Protein 2FQX (pdb70)

CATH classification: 3.40.50.2300 (+1 more: 3.40.50.2300)

Solvent-accessible surface area: 13317 Å² total; per-residue (Å²): 126,64,46,35,0,0,2,0,5,46,15,55,54,39,86,8,93,0,33,17,32,14,2,46,75,0,0,38,82,1,7,142,112,26,134,16,122,36,87,87,51,40,0,82,69,96,85,69,13,53,74,15,0,14,48,12,7,98,91,131,12,14,0,0,0,1,10,14,41,65,1,27,134,6,0,64,92,0,1,57,133,43,92,201,12,64,0,0,1,0,21,6,58,9,121,135,58,128,18,2,0,1,0,13,4,4,2,12,47,0,0,7,0,0,0,0,2,0,0,31,40,0,94,131,47,70,74,74,29,0,0,0,0,3,0,36,61,81,35,62,31,10,16,4,6,0,0,0,29,19,0,0,64,50,36,28,94,108,2,98,31,57,34,31,45,8,94,30,68,71,50,67,151,83,0,49,56,12,0,24,120,4,9,104,83,33,7,4,0,0,0,0,5,0,7,9,0,0,42,2,0,2,88,16,0,65,56,32,29,122,130,71,85,84,7,24,0,0,0,2,7,52,64,0,44,134,38,0,44,32,66,71,89,125,2,0,0,3,5,0,0,21,5,82,0,3,41,0,0,32,115,0,0,77,52,5,91,87,68,60,30,15,25,44,100,62,40,116,12,4,6,120,88,179,6,7,5,18,12,153,130,14,96,37,16,62,87,67,28,28,105,105,0,80,64,37,34,110,79,2,36,69,133,125,42,116,15,48,86,78,0,71,142,65,102,217

Foldseek 3Di:
DFAEEEEEELDPDCPLVFPSVLAVLLLVVLCVVVVGYYYYDHDVDLVCLQVRQVVVLVVQHLEYEYEDPSNVVSCQVVCVVRLVHAYEYELADHADRQRYEYEYEQLLLQLLLVLLVLLVVCVVVPHQEAEEEAAACPGLRQSNVLSSLNNNVVNPVRRYYHYDYQPHLAALVSLLVVLCVVVVVPHAEYEYHRRSVVLNNLVNLLVCVLVPDNHAYAAEQPFCQVSADRPVPHGRHLWYWHANSSNVSNVLSVCSVVVNNRGRYYHYCYLVVVRTHTDPDGPNADPVSVVVSVVVSVCCVVVVDPGDSHHPVRDD

InterPro domains:
  IPR003760 ABC transporter substrate-binding protein PnrA-like [PF02608] (41-347)
  IPR028082 Periplasmic binding protein-like I [SSF53822] (52-295)
  IPR050957 BMP Lipoprotein [PTHR34296] (1-345)

Nearest PDB structures (foldseek):
  2fqy-assembly1_A  TM=9.970E-01  e=1.894E-57  Treponema pallidum
  7x0r-assembly1_A  TM=9.546E-01  e=1.128E-26  Acetivibrio thermocellus
  6shu-assembly1_A  TM=9.236E-01  e=1.127E-22  Borreliella burgdorferi JD1
  4p98-assembly1_A 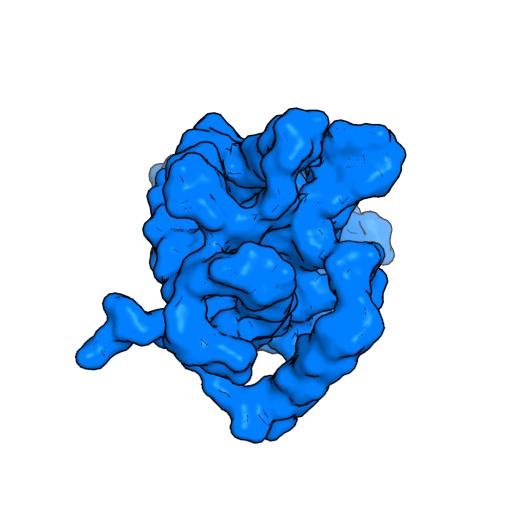 TM=7.494E-01  e=7.968E-16  Conexibacter woesei DSM 14684
  4ycs-assembly5_E  TM=9.083E-01  e=7.416E-05  Clostridioides difficile 630

Structure (mmCIF, N/CA/C/O backbone):
data_2FQX
#
_entry.id   2FQX
#
_cell.length_a   55.855
_cell.length_b   68.950
_cell.length_c   69.898
_cell.angle_alpha   90.00
_cell.angle_beta   90.00
_cell.angle_gamma   90.00
#
_symmetry.space_group_name_H-M   'P 21 21 21'
#
loop_
_entity.id
_entity.type
_entity.pdbx_description
1 polymer 'Membrane lipoprotein tmpC'
2 non-polymer GUANOSINE
3 water water
#
loop_
_atom_site.group_PDB
_atom_site.id
_atom_site.type_symbol
_atom_site.label_atom_id
_atom_site.label_alt_id
_atom_site.label_comp_id
_atom_site.label_asym_id
_atom_site.label_entity_id
_atom_site.label_seq_id
_atom_site.pdbx_PDB_ins_code
_atom_site.Cartn_x
_atom_site.Cartn_y
_atom_site.Cartn_z
_atom_site.occupancy
_atom_site.B_iso_or_equiv
_atom_site.auth_seq_id
_atom_site.auth_comp_id
_atom_site.auth_asym_id
_atom_site.auth_atom_id
_atom_site.pdbx_PDB_model_num
ATOM 1 N N . GLY A 1 3 ? 64.470 71.272 9.589 1.00 35.65 18 GLY A N 1
ATOM 2 C CA . GLY A 1 3 ? 64.571 72.104 10.818 1.00 31.64 18 GLY A CA 1
ATOM 3 C C . GLY A 1 3 ? 63.726 71.600 11.975 1.00 28.50 18 GLY A C 1
ATOM 4 O O . GLY A 1 3 ? 63.979 71.947 13.133 1.00 27.44 18 GLY A O 1
ATOM 5 N N . ASP A 1 4 ? 62.724 70.773 11.686 1.00 26.51 19 ASP A N 1
ATOM 6 C CA . ASP A 1 4 ? 61.868 70.267 12.749 1.00 26.59 19 ASP A CA 1
ATOM 7 C C . ASP A 1 4 ? 61.234 68.926 12.423 1.00 20.79 19 ASP A C 1
ATOM 8 O O . ASP A 1 4 ? 61.155 68.547 11.267 1.00 20.85 19 ASP A O 1
ATOM 13 N N . PHE A 1 5 ? 60.809 68.219 13.463 1.00 19.94 20 PHE A N 1
ATOM 14 C CA . PHE A 1 5 ? 60.089 66.969 13.266 1.00 18.59 20 PHE A CA 1
ATOM 15 C C . PHE A 1 5 ? 58.722 67.498 12.808 1.00 18.35 20 PHE A C 1
ATOM 16 O O . PHE A 1 5 ? 58.167 68.390 13.452 1.00 20.52 20 PHE A O 1
ATOM 24 N N . VAL A 1 6 ? 58.187 66.975 11.707 1.00 15.83 21 VAL A N 1
ATOM 25 C CA . VAL A 1 6 ? 56.916 67.468 11.193 1.00 15.42 21 VAL A CA 1
ATOM 26 C C . VAL A 1 6 ? 55.846 66.385 11.061 1.00 14.37 21 VAL A C 1
ATOM 27 O O . VAL A 1 6 ? 56.131 65.302 10.576 1.00 15.05 21 VAL A O 1
ATOM 31 N N . VAL A 1 7 ? 54.626 66.686 11.522 1.00 12.71 22 VAL A N 1
ATOM 32 C CA . VAL A 1 7 ? 53.511 65.768 11.364 1.00 11.33 22 VAL A CA 1
ATOM 33 C C . VAL A 1 7 ? 52.617 66.403 10.293 1.00 13.11 22 VAL A C 1
ATOM 34 O O . VAL A 1 7 ? 52.218 67.582 10.410 1.00 15.51 22 VAL A O 1
ATOM 38 N N . GLY A 1 8 ? 52.323 65.631 9.245 1.00 15.17 23 GLY A N 1
ATOM 39 C CA . GLY A 1 8 ? 51.498 66.116 8.158 1.00 13.07 23 GLY A CA 1
ATOM 40 C C . GLY A 1 8 ? 50.209 65.332 8.064 1.00 16.74 23 GLY A C 1
ATOM 41 O O . GLY A 1 8 ? 50.228 64.118 7.931 1.00 17.37 23 GLY A O 1
ATOM 42 N N . MET A 1 9 ? 49.083 66.035 8.142 1.00 13.48 24 MET A N 1
ATOM 43 C CA . MET A 1 9 ? 47.773 65.381 8.079 1.00 15.00 24 MET A CA 1
ATOM 44 C C . MET A 1 9 ? 47.141 65.514 6.695 1.00 14.96 24 MET A C 1
ATOM 45 O O . MET A 1 9 ? 47.102 66.598 6.106 1.00 15.13 24 MET A O 1
ATOM 50 N N . VAL A 1 10 ? 46.689 64.396 6.142 1.00 15.17 25 VAL A N 1
ATOM 51 C CA . VAL A 1 10 ? 45.995 64.434 4.857 1.00 14.98 25 VAL A CA 1
ATOM 52 C C . VAL A 1 10 ? 44.552 64.123 5.229 1.00 17.50 25 VAL A C 1
ATOM 53 O O . VAL A 1 10 ? 44.281 63.070 5.793 1.00 15.36 25 VAL A O 1
ATOM 57 N N . THR A 1 11 ? 43.622 65.024 4.915 1.00 16.85 26 THR A N 1
ATOM 58 C CA . THR A 1 11 ? 42.229 64.775 5.262 1.00 19.76 26 THR A CA 1
ATOM 59 C C . THR A 1 11 ? 41.324 64.669 4.026 1.00 20.72 26 THR A C 1
ATOM 60 O O . THR A 1 11 ? 41.635 65.234 2.978 1.00 20.86 26 THR A O 1
ATOM 64 N N . ASP A 1 12 ? 40.226 63.924 4.127 1.00 21.49 27 ASP A N 1
ATOM 65 C CA . ASP A 1 12 ? 39.320 63.823 2.975 1.00 22.50 27 ASP A CA 1
ATOM 66 C C . ASP A 1 12 ? 38.275 64.925 3.089 1.00 23.30 27 ASP A C 1
ATOM 67 O O . ASP A 1 12 ? 37.344 65.027 2.289 1.00 25.45 27 ASP A O 1
ATOM 72 N N . SER A 1 13 ? 38.470 65.782 4.077 1.00 25.59 28 SER A N 1
ATOM 73 C CA . SER A 1 13 ? 37.550 66.881 4.315 1.00 28.68 28 SER A CA 1
ATOM 74 C C . SER A 1 13 ? 38.196 68.258 4.266 1.00 31.39 28 SER A C 1
ATOM 75 O O . SER A 1 13 ? 39.287 68.464 4.795 1.00 33.35 28 SER A O 1
ATOM 78 N N . GLY A 1 14 ? 37.502 69.208 3.652 1.00 33.91 29 GLY A N 1
ATOM 79 C CA . GLY A 1 14 ? 38.014 70.562 3.638 1.00 38.08 29 GLY A CA 1
ATOM 80 C C . GLY A 1 14 ? 37.545 71.276 4.905 1.00 40.12 29 GLY A C 1
ATOM 81 O O . GLY A 1 14 ? 37.144 72.448 4.834 1.00 42.04 29 GLY A O 1
ATOM 82 N N . ASP A 1 15 ? 37.612 70.603 6.066 1.00 40.43 30 ASP A N 1
ATOM 83 C CA . ASP A 1 15 ? 37.138 71.217 7.310 1.00 38.09 30 ASP A CA 1
ATOM 84 C C . ASP A 1 15 ? 37.760 70.817 8.664 1.00 37.48 30 ASP A C 1
ATOM 85 O O . ASP A 1 15 ? 37.245 69.934 9.370 1.00 33.37 30 ASP A O 1
ATOM 90 N N . ILE A 1 16 ? 38.845 71.479 9.057 1.00 33.92 31 ILE A N 1
ATOM 91 C CA . ILE A 1 16 ? 39.431 71.178 10.354 1.00 33.23 31 ILE A CA 1
ATOM 92 C C . ILE A 1 16 ? 38.682 71.959 11.431 1.00 31.71 31 ILE A C 1
ATOM 93 O O . ILE A 1 16 ? 39.066 71.948 12.603 1.00 29.96 31 ILE A O 1
ATOM 98 N N . ASP A 1 17 ? 37.631 72.671 11.026 1.00 27.93 32 ASP A N 1
ATOM 99 C CA . ASP A 1 17 ? 36.824 73.418 11.986 1.00 27.35 32 ASP A CA 1
ATOM 100 C C . ASP A 1 17 ? 35.413 72.826 12.005 1.00 23.90 32 ASP A C 1
ATOM 101 O O . ASP A 1 17 ? 34.422 73.540 12.233 1.00 25.40 32 ASP A O 1
ATOM 106 N N . ASP A 1 18 ? 35.335 71.510 11.787 1.00 18.44 33 ASP A N 1
ATOM 107 C CA . ASP A 1 18 ? 34.051 70.824 11.742 1.00 13.44 33 ASP A CA 1
ATOM 108 C C . ASP A 1 18 ? 33.383 70.616 13.103 1.00 14.09 33 ASP A C 1
ATOM 109 O O . ASP A 1 18 ? 32.346 69.963 13.176 1.00 13.27 33 ASP A O 1
ATOM 114 N N . LYS A 1 19 ? 33.953 71.193 14.162 1.00 12.72 34 LYS A N 1
ATOM 115 C CA . LYS A 1 19 ? 33.426 71.072 15.535 1.00 12.65 34 LYS A CA 1
ATOM 116 C C . LYS A 1 19 ? 33.271 69.636 15.973 1.00 10.41 34 LYS A C 1
ATOM 117 O O . LYS A 1 19 ? 32.553 69.338 16.940 1.00 12.55 34 LYS A O 1
ATOM 123 N N . SER A 1 20 ? 33.985 68.730 15.308 1.00 12.49 35 SER A N 1
ATOM 124 C CA . SER A 1 20 ? 33.872 67.324 15.659 1.00 11.47 35 SER A CA 1
ATOM 125 C C . SER A 1 20 ? 35.139 66.533 15.319 1.00 13.37 35 SER A C 1
ATOM 126 O O . SER A 1 20 ? 36.214 66.823 15.845 1.00 12.04 35 SER A O 1
ATOM 129 N N . PHE A 1 21 ? 35.022 65.559 14.428 1.00 10.05 36 PHE A N 1
ATOM 130 C CA . PHE A 1 21 ? 36.138 64.673 14.120 1.00 10.84 36 PHE A CA 1
ATOM 131 C C . PHE A 1 21 ? 37.443 65.249 13.592 1.00 9.90 36 PHE A C 1
ATOM 132 O O . PHE A 1 21 ? 38.518 65.022 14.189 1.00 8.83 36 PHE A O 1
ATOM 140 N N . ASN A 1 22 ? 37.392 65.964 12.467 1.00 8.75 37 ASN A N 1
ATOM 141 C CA . ASN A 1 22 ? 38.642 66.505 11.930 1.00 10.76 37 ASN A CA 1
ATOM 142 C C . ASN A 1 22 ? 39.229 67.551 12.878 1.00 9.88 37 ASN A C 1
ATOM 143 O O . ASN A 1 22 ? 40.459 67.697 12.976 1.00 12.14 37 ASN A O 1
ATOM 148 N N . GLN A 1 23 ? 38.353 68.253 13.596 1.00 12.58 38 GLN A N 1
ATOM 149 C CA . GLN A 1 23 ? 38.822 69.218 14.574 1.00 12.68 38 GLN A CA 1
ATOM 150 C C . GLN A 1 23 ? 39.578 68.505 15.701 1.00 14.13 38 GLN A C 1
ATOM 151 O O . GLN A 1 23 ? 40.616 69.003 16.139 1.00 15.79 38 GLN A O 1
ATOM 157 N N . GLN A 1 24 ? 39.067 67.368 16.184 1.00 13.26 39 GLN A N 1
ATOM 158 C CA . GLN A 1 24 ? 39.749 66.636 17.265 1.00 15.19 39 GLN A CA 1
ATOM 159 C C . GLN A 1 24 ? 41.137 66.157 16.788 1.00 14.18 39 GLN A C 1
ATOM 160 O O . GLN A 1 24 ? 42.150 66.326 17.477 1.00 12.01 39 GLN A O 1
ATOM 166 N N . VAL A 1 25 ? 41.196 65.569 15.598 1.00 12.39 40 VAL A N 1
ATOM 167 C CA . VAL A 1 25 ? 42.479 65.050 15.109 1.00 10.59 40 VAL A CA 1
ATOM 168 C C . VAL A 1 25 ? 43.508 66.158 14.974 1.00 9.17 40 VAL A C 1
ATOM 169 O O . VAL A 1 25 ? 44.631 66.029 15.454 1.00 12.02 40 VAL A O 1
ATOM 173 N N . TRP A 1 26 ? 43.115 67.259 14.343 1.00 9.26 41 TRP A N 1
ATOM 174 C CA . TRP A 1 26 ? 44.039 68.378 14.171 1.00 13.41 41 TRP A CA 1
ATOM 175 C C . TRP A 1 26 ? 44.445 68.960 15.527 1.00 14.67 41 TRP A C 1
ATOM 176 O O . TRP A 1 26 ? 45.608 69.341 15.730 1.00 14.22 41 TRP A O 1
ATOM 187 N N . GLU A 1 27 ? 43.508 69.004 16.468 1.00 13.91 42 GLU A N 1
ATOM 188 C CA . GLU A 1 27 ? 43.849 69.535 17.790 1.00 17.18 42 GLU A CA 1
ATOM 189 C C . GLU A 1 27 ? 44.895 68.679 18.494 1.00 14.83 42 GLU A C 1
ATOM 190 O O . GLU A 1 27 ? 45.789 69.210 19.160 1.00 15.96 42 GLU A O 1
ATOM 196 N N . GLY A 1 28 ? 44.815 67.360 18.308 1.00 13.83 43 GLY A N 1
ATOM 197 C CA . GLY A 1 28 ? 45.775 66.468 18.934 1.00 12.95 43 GLY A CA 1
ATOM 198 C C . GLY A 1 28 ? 47.143 66.619 18.288 1.00 14.31 43 GLY A C 1
ATOM 199 O O . GLY A 1 28 ? 48.162 66.670 18.983 1.00 11.61 43 GLY A O 1
ATOM 200 N N . ILE A 1 29 ? 47.173 66.717 16.956 1.00 14.78 44 ILE A N 1
ATOM 201 C CA . ILE A 1 29 ? 48.442 66.868 16.257 1.00 12.78 44 ILE A CA 1
ATOM 202 C C . ILE A 1 29 ? 49.058 68.197 16.682 1.00 13.40 44 ILE A C 1
ATOM 203 O O . ILE A 1 29 ? 50.262 68.280 16.974 1.00 13.43 44 ILE A O 1
ATOM 208 N N . SER A 1 30 ? 48.213 69.216 16.769 1.00 13.32 45 SER A N 1
ATOM 209 C CA . SER A 1 30 ? 48.660 70.555 17.145 1.00 14.19 45 SER A CA 1
ATOM 210 C C . SER A 1 30 ? 49.187 70.573 18.576 1.00 14.99 45 SER A C 1
ATOM 211 O O . SER A 1 30 ? 50.166 71.292 18.877 1.00 17.46 45 SER A O 1
ATOM 214 N N . ARG A 1 31 ? 48.554 69.829 19.477 1.00 12.97 46 ARG A N 1
ATOM 215 C CA . ARG A 1 31 ? 49.054 69.836 20.856 1.00 16.38 46 ARG A CA 1
ATOM 216 C C . ARG A 1 31 ? 50.410 69.148 20.894 1.00 17.44 46 ARG A C 1
ATOM 217 O O . ARG A 1 31 ? 51.330 69.575 21.626 1.00 18.19 46 ARG A O 1
ATOM 225 N N . PHE A 1 32 ? 50.548 68.083 20.111 1.00 13.00 47 PHE A N 1
ATOM 226 C CA . PHE A 1 32 ? 51.829 67.389 20.112 1.00 15.54 47 PHE A CA 1
ATOM 227 C C . PHE A 1 32 ? 52.929 68.327 19.645 1.00 15.62 47 PHE A C 1
ATOM 228 O O . PHE A 1 32 ? 53.994 68.379 20.236 1.00 15.46 47 PHE A O 1
ATOM 236 N N . ALA A 1 33 ? 52.677 69.056 18.569 1.00 16.06 48 ALA A N 1
ATOM 237 C CA . ALA A 1 33 ? 53.698 69.950 18.028 1.00 18.17 48 ALA A CA 1
ATOM 238 C C . ALA A 1 33 ? 54.054 71.073 18.996 1.00 20.30 48 ALA A C 1
ATOM 239 O O . ALA A 1 33 ? 55.222 71.384 19.197 1.00 20.79 48 ALA A O 1
ATOM 241 N N . GLN A 1 34 ? 53.033 71.685 19.581 1.00 23.98 49 GLN A N 1
ATOM 242 C CA . GLN A 1 34 ? 53.265 72.763 20.521 1.00 25.52 49 GLN A CA 1
ATOM 243 C C . GLN A 1 34 ? 54.087 72.294 21.718 1.00 24.61 49 GLN A C 1
ATOM 244 O O . GLN A 1 34 ? 55.048 72.952 22.093 1.00 26.53 49 GLN A O 1
ATOM 250 N N . GLU A 1 35 ? 53.714 71.161 22.303 1.00 22.00 50 GLU A N 1
ATOM 251 C CA . GLU A 1 35 ? 54.385 70.627 23.488 1.00 22.24 50 GLU A CA 1
ATOM 252 C C . GLU A 1 35 ? 55.774 70.062 23.274 1.00 23.78 50 GLU A C 1
ATOM 253 O O . GLU A 1 35 ? 56.545 69.933 24.224 1.00 25.38 50 GLU A O 1
ATOM 259 N N . ASN A 1 36 ? 56.094 69.703 22.039 1.00 21.43 51 ASN A N 1
ATOM 260 C CA . ASN A 1 36 ? 57.392 69.109 21.763 1.00 20.79 51 ASN A CA 1
ATOM 261 C C . ASN A 1 36 ? 58.291 69.948 20.876 1.00 21.81 51 ASN A C 1
ATOM 262 O O . ASN A 1 36 ? 59.289 69.462 20.338 1.00 25.58 51 ASN A O 1
ATOM 267 N N . ASN A 1 37 ? 57.952 71.218 20.754 1.00 19.74 52 ASN A N 1
ATOM 268 C CA . ASN A 1 37 ? 58.722 72.138 19.933 1.00 23.41 52 ASN A CA 1
ATOM 269 C C . ASN A 1 37 ? 58.820 71.598 18.508 1.00 23.42 52 ASN A C 1
ATOM 270 O O . ASN A 1 37 ? 59.872 71.678 17.876 1.00 25.70 52 ASN A O 1
ATOM 275 N N . ALA A 1 38 ? 57.722 71.054 17.993 1.00 19.90 53 ALA A N 1
ATOM 276 C CA . ALA A 1 38 ? 57.722 70.494 16.649 1.00 18.37 53 ALA A CA 1
ATOM 277 C C . ALA A 1 38 ? 56.766 71.255 15.722 1.00 17.78 53 ALA A C 1
ATOM 278 O O . ALA A 1 38 ? 56.267 72.318 16.086 1.00 19.12 53 ALA A O 1
ATOM 280 N N . LYS A 1 39 ? 56.520 70.728 14.523 1.00 17.77 54 LYS A N 1
ATOM 281 C CA . LYS A 1 39 ? 55.650 71.406 13.561 1.00 18.92 54 LYS A CA 1
ATOM 282 C C . LYS A 1 39 ? 54.633 70.491 12.914 1.00 18.71 54 LYS A C 1
ATOM 283 O O . LYS A 1 39 ? 54.766 69.262 12.931 1.00 18.00 54 LYS A O 1
ATOM 289 N N . CYS A 1 40 ? 53.624 71.104 12.316 1.00 16.53 55 CYS A N 1
ATOM 290 C CA . CYS A 1 40 ? 52.592 70.326 11.666 1.00 16.93 55 CYS A CA 1
ATOM 291 C C . CYS A 1 40 ? 51.889 71.106 10.598 1.00 17.00 55 CYS A C 1
ATOM 292 O O . CYS A 1 40 ? 51.880 72.335 10.607 1.00 18.45 55 CYS A O 1
ATOM 295 N N . LYS A 1 41 ? 51.320 70.382 9.654 1.00 16.52 56 LYS A N 1
ATOM 296 C CA . LYS A 1 41 ? 50.580 71.004 8.571 1.00 17.78 56 LYS A CA 1
ATOM 297 C C . LYS A 1 41 ? 49.598 69.987 8.020 1.00 18.68 56 LYS A C 1
ATOM 298 O O . LYS A 1 41 ? 49.631 68.798 8.386 1.00 16.27 56 LYS A O 1
ATOM 304 N N . TYR A 1 42 ? 48.695 70.443 7.172 1.00 15.94 57 TYR A N 1
ATOM 305 C CA . TYR A 1 42 ? 47.736 69.528 6.583 1.00 18.36 57 TYR A CA 1
ATOM 306 C C . TYR A 1 42 ? 47.358 69.908 5.181 1.00 19.84 57 TYR A C 1
ATOM 307 O O . TYR A 1 42 ? 47.554 71.058 4.751 1.00 19.90 57 TYR A O 1
ATOM 316 N N . VAL A 1 43 ? 46.827 68.930 4.466 1.00 21.08 58 VAL A N 1
ATOM 317 C CA . VAL A 1 43 ? 46.372 69.138 3.109 1.00 22.27 58 VAL A CA 1
ATOM 318 C C . VAL A 1 43 ? 45.047 68.418 2.945 1.00 23.78 58 VAL A C 1
ATOM 319 O O . VAL A 1 43 ? 44.801 67.371 3.552 1.00 21.43 58 VAL A O 1
ATOM 323 N N . THR A 1 44 ? 44.178 68.994 2.132 1.00 25.00 59 THR A N 1
ATOM 324 C CA . THR A 1 44 ? 42.875 68.413 1.893 1.00 26.80 59 THR A CA 1
ATOM 325 C C . THR A 1 44 ? 42.888 67.657 0.581 1.00 30.37 59 THR A C 1
ATOM 326 O O . THR A 1 44 ? 43.436 68.133 -0.414 1.00 29.73 59 THR A O 1
ATOM 330 N N . ALA A 1 45 ? 42.301 66.466 0.589 1.00 31.22 60 ALA A N 1
ATOM 331 C CA . ALA A 1 45 ? 42.202 65.663 -0.611 1.00 36.65 60 ALA A CA 1
ATOM 332 C C . ALA A 1 45 ? 40.708 65.378 -0.789 1.00 40.21 60 ALA A C 1
ATOM 333 O O . ALA A 1 45 ? 40.238 64.283 -0.513 1.00 42.32 60 ALA A O 1
ATOM 335 N N . SER A 1 46 ? 39.974 66.395 -1.235 1.00 44.61 61 SER A N 1
ATOM 336 C CA . SER A 1 46 ? 38.531 66.300 -1.447 1.00 47.61 61 SER A CA 1
ATOM 337 C C . SER A 1 46 ? 38.112 65.095 -2.288 1.00 49.07 61 SER A C 1
ATOM 338 O O . SER A 1 46 ? 37.178 64.372 -1.933 1.00 50.69 61 SER A O 1
ATOM 341 N N . THR A 1 47 ? 38.805 64.884 -3.401 1.00 48.37 62 THR A N 1
ATOM 342 C CA . THR A 1 47 ? 38.489 63.794 -4.309 1.00 48.74 62 THR A CA 1
ATOM 343 C C . THR A 1 47 ? 39.505 62.657 -4.287 1.00 47.00 62 THR A C 1
ATOM 344 O O . THR A 1 47 ? 40.665 62.857 -3.920 1.00 46.20 62 THR A O 1
ATOM 348 N N . ASP A 1 48 ? 39.042 61.484 -4.710 1.00 47.03 63 ASP A N 1
ATOM 349 C CA . ASP A 1 48 ? 39.818 60.239 -4.779 1.00 48.52 63 ASP A CA 1
ATOM 350 C C . ASP A 1 48 ? 41.172 60.395 -5.472 1.00 47.16 63 ASP A C 1
ATOM 351 O O . ASP A 1 48 ? 42.231 60.018 -4.950 1.00 47.12 63 ASP A O 1
ATOM 356 N N . ALA A 1 49 ? 41.114 60.996 -6.658 1.00 44.51 64 ALA A N 1
ATOM 357 C CA . ALA A 1 49 ? 42.284 61.214 -7.493 1.00 41.84 64 ALA A CA 1
ATOM 358 C C . ALA A 1 49 ? 43.426 61.922 -6.777 1.00 40.56 64 ALA A C 1
ATOM 359 O O . ALA A 1 49 ? 44.576 61.811 -7.193 1.00 40.48 64 ALA A O 1
ATOM 361 N N . GLU A 1 50 ? 43.114 62.639 -5.702 1.00 37.98 65 GLU A N 1
ATOM 362 C CA . GLU A 1 50 ? 44.134 63.349 -4.945 1.00 35.39 65 GLU A CA 1
ATOM 363 C C . GLU A 1 50 ? 44.703 62.534 -3.773 1.00 31.88 65 GLU A C 1
ATOM 364 O O . GLU A 1 50 ? 45.694 62.938 -3.185 1.00 29.28 65 GLU A O 1
ATOM 370 N N . TYR A 1 51 ? 44.116 61.383 -3.449 1.00 30.12 66 TYR A N 1
ATOM 371 C CA . TYR A 1 51 ? 44.632 60.611 -2.311 1.00 28.19 66 TYR A CA 1
ATOM 372 C C . TYR A 1 51 ? 46.087 60.177 -2.455 1.00 27.23 66 TYR A C 1
ATOM 373 O O . TYR A 1 51 ? 46.922 60.462 -1.596 1.00 27.32 66 TYR A O 1
ATOM 382 N N . VAL A 1 52 ? 46.404 59.498 -3.547 1.00 26.12 67 VAL A N 1
ATOM 383 C CA . VAL A 1 52 ? 47.772 59.034 -3.740 1.00 25.88 67 VAL A CA 1
ATOM 384 C C . VAL A 1 52 ? 48.801 60.152 -3.859 1.00 25.64 67 VAL A C 1
ATOM 385 O O . VAL A 1 52 ? 49.825 60.132 -3.175 1.00 26.12 67 VAL A O 1
ATOM 389 N N . PRO A 1 53 ? 48.544 61.165 -4.704 1.00 24.64 68 PRO A N 1
ATOM 390 C CA . PRO A 1 53 ? 49.564 62.212 -4.783 1.00 24.58 68 PRO A CA 1
ATOM 391 C C . PRO A 1 53 ? 49.767 63.005 -3.504 1.00 23.14 68 PRO A C 1
ATOM 392 O O . PRO A 1 53 ? 50.867 63.499 -3.246 1.00 25.03 68 PRO A O 1
ATOM 396 N N . SER A 1 54 ? 48.718 63.127 -2.702 1.00 22.64 69 SER A N 1
ATOM 397 C CA . SER A 1 54 ? 48.811 63.874 -1.446 1.00 21.44 69 SER A CA 1
ATOM 398 C C . SER A 1 54 ? 49.666 63.128 -0.427 1.00 18.27 69 SER A C 1
ATOM 399 O O . SER A 1 54 ? 50.499 63.729 0.251 1.00 21.19 69 SER A O 1
ATOM 402 N N . LEU A 1 55 ? 49.460 61.822 -0.316 1.00 19.56 70 LEU A N 1
ATOM 403 C CA . LEU A 1 55 ? 50.262 61.027 0.617 1.00 19.65 70 LEU A CA 1
ATOM 404 C C . LEU A 1 55 ? 51.708 60.970 0.116 1.00 20.12 70 LEU A C 1
ATOM 405 O O . LEU A 1 55 ? 52.662 61.065 0.902 1.00 19.59 70 LEU A O 1
ATOM 410 N N . SER A 1 56 ? 51.874 60.821 -1.199 1.00 20.08 71 SER A N 1
ATOM 411 C CA . SER A 1 56 ? 53.212 60.761 -1.787 1.00 20.45 71 SER A CA 1
ATOM 412 C C . SER A 1 56 ? 54.029 62.030 -1.556 1.00 20.01 71 SER A C 1
ATOM 413 O O . SER A 1 56 ? 55.208 61.956 -1.240 1.00 18.93 71 SER A O 1
ATOM 416 N N . ALA A 1 57 ? 53.417 63.197 -1.722 1.00 19.62 72 ALA A N 1
ATOM 417 C CA . ALA A 1 57 ? 54.143 64.451 -1.515 1.00 20.95 72 ALA A CA 1
ATOM 418 C C . ALA A 1 57 ? 54.682 64.571 -0.088 1.00 20.54 72 ALA A C 1
ATOM 419 O O . ALA A 1 57 ? 55.841 64.988 0.124 1.00 19.70 72 ALA A O 1
ATOM 421 N N . PHE A 1 58 ? 53.862 64.189 0.896 1.00 18.25 73 PHE A N 1
ATOM 422 C CA . PHE A 1 58 ? 54.313 64.281 2.277 1.00 18.80 73 PHE A CA 1
ATOM 423 C C . PHE A 1 58 ? 55.434 63.255 2.468 1.00 17.40 73 PHE A C 1
ATOM 424 O O . PHE A 1 58 ? 56.412 63.532 3.149 1.00 20.03 73 PHE A O 1
ATOM 432 N N . ALA A 1 59 ? 55.300 62.079 1.874 1.00 19.14 74 ALA A N 1
ATOM 433 C CA . ALA A 1 59 ? 56.356 61.074 1.988 1.00 20.10 74 ALA A CA 1
ATOM 434 C C . ALA A 1 59 ? 57.660 61.609 1.346 1.00 23.16 74 ALA A C 1
ATOM 435 O O . ALA A 1 59 ? 58.766 61.385 1.853 1.00 20.69 74 ALA A O 1
ATOM 437 N N . ASP A 1 60 ? 57.529 62.350 0.248 1.00 23.37 75 ASP A N 1
ATOM 438 C CA . ASP A 1 60 ? 58.712 62.903 -0.411 1.00 25.32 75 ASP A CA 1
ATOM 439 C C . ASP A 1 60 ? 59.375 64.020 0.399 1.00 26.17 75 ASP A C 1
ATOM 440 O O . ASP A 1 60 ? 60.499 64.420 0.103 1.00 27.77 75 ASP A O 1
ATOM 445 N N . GLU A 1 61 ? 58.688 64.525 1.416 1.00 21.38 76 GLU A N 1
ATOM 446 C CA . GLU A 1 61 ? 59.244 65.569 2.265 1.00 25.32 76 GLU A CA 1
ATOM 447 C C . GLU A 1 61 ? 59.874 64.993 3.532 1.00 25.23 76 GLU A C 1
ATOM 448 O O . GLU A 1 61 ? 60.245 65.733 4.444 1.00 25.13 76 GLU A O 1
ATOM 454 N N . ASN A 1 62 ? 59.962 63.668 3.584 1.00 25.47 77 ASN A N 1
ATOM 455 C CA . ASN A 1 62 ? 60.512 62.972 4.737 1.00 27.20 77 ASN A CA 1
ATOM 456 C C . ASN A 1 62 ? 59.972 63.506 6.053 1.00 24.41 77 ASN A C 1
ATOM 457 O O . ASN A 1 62 ? 60.724 63.947 6.912 1.00 26.72 77 ASN A O 1
ATOM 462 N N . MET A 1 63 ? 58.654 63.465 6.204 1.00 21.22 78 MET A N 1
ATOM 463 C CA . MET A 1 63 ? 58.036 63.928 7.433 1.00 21.75 78 MET A CA 1
ATOM 464 C C . MET A 1 63 ? 58.184 62.910 8.539 1.00 18.49 78 MET A C 1
ATOM 465 O O . MET A 1 63 ? 58.322 61.720 8.273 1.00 16.84 78 MET A O 1
ATOM 470 N N . GLY A 1 64 ? 58.105 63.395 9.777 1.00 15.53 79 GLY A N 1
ATOM 471 C CA . GLY A 1 64 ? 58.205 62.523 10.932 1.00 13.36 79 GLY A CA 1
ATOM 472 C C . GLY A 1 64 ? 57.044 61.543 10.953 1.00 13.74 79 GLY A C 1
ATOM 473 O O . GLY A 1 64 ? 57.229 60.362 11.270 1.00 13.60 79 GLY A O 1
ATOM 474 N N . LEU A 1 65 ? 55.855 62.023 10.619 1.00 11.55 80 LEU A N 1
ATOM 475 C CA . LEU A 1 65 ? 54.668 61.156 10.574 1.00 11.65 80 LEU A CA 1
ATOM 476 C C . LEU A 1 65 ? 53.638 61.705 9.595 1.00 12.04 80 LEU A C 1
ATOM 477 O O . LEU A 1 65 ? 53.401 62.916 9.551 1.00 12.97 80 LEU A O 1
ATOM 482 N N . VAL A 1 66 ? 53.032 60.816 8.809 1.00 11.44 81 VAL A N 1
ATOM 483 C CA . VAL A 1 66 ? 51.954 61.207 7.901 1.00 10.07 81 VAL A CA 1
ATOM 484 C C . VAL A 1 66 ? 50.669 60.635 8.528 1.00 9.48 81 VAL A C 1
ATOM 485 O O . VAL A 1 66 ? 50.608 59.450 8.833 1.00 11.61 81 VAL A O 1
ATOM 489 N N . VAL A 1 67 ? 49.669 61.479 8.772 1.00 10.43 82 VAL A N 1
ATOM 490 C CA . VAL A 1 67 ? 48.418 61.012 9.381 1.00 12.33 82 VAL A CA 1
ATOM 491 C C . VAL A 1 67 ? 47.298 61.078 8.349 1.00 12.68 82 VAL A C 1
ATOM 492 O O . VAL A 1 67 ? 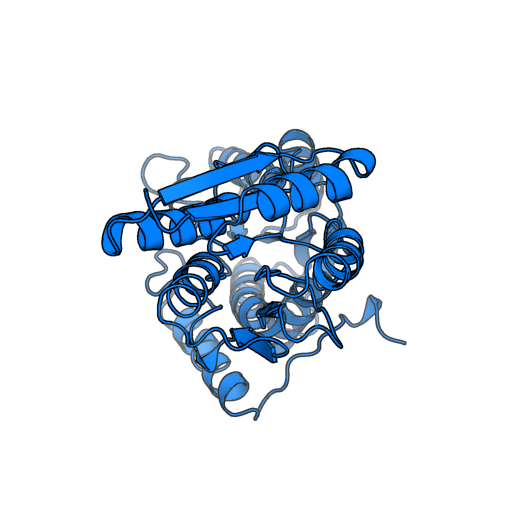47.109 62.113 7.720 1.00 13.83 82 VAL A O 1
ATOM 496 N N . ALA A 1 68 ? 46.560 59.976 8.190 1.00 13.02 83 ALA A N 1
ATOM 497 C CA . ALA A 1 68 ? 45.449 59.887 7.244 1.00 16.78 83 ALA A CA 1
ATOM 498 C C . ALA A 1 68 ? 44.217 59.278 7.951 1.00 20.17 83 ALA A C 1
ATOM 499 O O . ALA A 1 68 ? 44.343 58.294 8.648 1.00 22.72 83 ALA A O 1
ATOM 501 N N . CYS A 1 69 ? 43.025 59.831 7.758 1.00 23.99 84 CYS A N 1
ATOM 502 C CA . CYS A 1 69 ? 41.849 59.248 8.418 1.00 24.74 84 CYS A CA 1
ATOM 503 C C . CYS A 1 69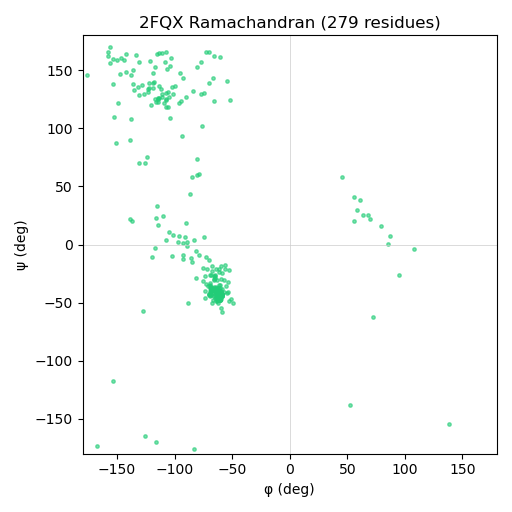 ? 40.735 58.720 7.506 1.00 26.88 84 CYS A C 1
ATOM 504 O O . CYS A 1 69 ? 40.503 59.234 6.422 1.00 21.88 84 CYS A O 1
ATOM 507 N N . GLY A 1 70 ? 40.057 57.668 7.952 1.00 24.77 85 GLY A N 1
ATOM 508 C CA . GLY A 1 70 ? 38.928 57.186 7.191 1.00 23.89 85 GLY A CA 1
ATOM 509 C C . GLY A 1 70 ? 39.081 56.105 6.156 1.00 25.09 85 GLY A C 1
ATOM 510 O O . GLY A 1 70 ? 40.185 55.765 5.712 1.00 24.58 85 GLY A O 1
ATOM 511 N N A SER A 1 71 ? 37.938 55.571 5.746 0.55 25.55 86 SER A N 1
ATOM 512 N N B SER A 1 71 ? 37.940 55.571 5.755 0.45 25.57 86 SER A N 1
ATOM 513 C CA A SER A 1 71 ? 37.882 54.502 4.759 0.55 26.34 86 SER A CA 1
ATOM 514 C CA B SER A 1 71 ? 37.883 54.493 4.773 0.45 26.46 86 SER A CA 1
ATOM 515 C C A SER A 1 71 ? 38.136 54.960 3.333 0.55 26.67 86 SER A C 1
ATOM 516 C C B SER A 1 71 ? 38.140 54.962 3.337 0.45 26.63 86 SER A C 1
ATOM 517 O O A SER A 1 71 ? 38.352 54.143 2.437 0.55 27.29 86 SER A O 1
ATOM 518 O O B SER A 1 71 ? 38.345 54.138 2.442 0.45 27.30 86 SER A O 1
ATOM 523 N N . PHE A 1 72 ? 38.102 56.271 3.104 1.00 25.16 87 PHE A N 1
ATOM 524 C CA . PHE A 1 72 ? 38.320 56.770 1.770 1.00 23.63 87 PHE A CA 1
ATOM 525 C C . PHE A 1 72 ? 39.791 56.810 1.467 1.00 22.09 87 PHE A C 1
ATOM 526 O O . PHE A 1 72 ? 40.191 56.558 0.329 1.00 22.27 87 PHE A O 1
ATOM 534 N N . LEU A 1 73 ? 40.596 57.075 2.493 1.00 17.08 88 LEU A N 1
ATOM 535 C CA . LEU A 1 73 ? 42.052 57.163 2.303 1.00 17.15 88 LEU A CA 1
ATOM 536 C C . LEU A 1 73 ? 42.818 55.877 2.540 1.00 15.92 88 LEU A C 1
ATOM 537 O O . LEU A 1 73 ? 44.006 55.776 2.172 1.00 15.73 88 LEU A O 1
ATOM 542 N N . VAL A 1 74 ? 42.180 54.878 3.137 1.00 13.00 89 VAL A N 1
ATOM 543 C CA . VAL A 1 74 ? 42.941 53.685 3.454 1.00 15.38 89 VAL A CA 1
ATOM 544 C C . VAL A 1 74 ? 43.588 52.953 2.284 1.00 14.09 89 VAL A C 1
ATOM 545 O O . VAL A 1 74 ? 44.737 52.539 2.395 1.00 14.79 89 VAL A O 1
ATOM 549 N N . GLU A 1 75 ? 42.880 52.780 1.175 1.00 15.60 90 GLU A N 1
ATOM 550 C CA . GLU A 1 75 ? 43.479 52.083 0.024 1.00 17.54 90 GLU A CA 1
ATOM 551 C C . GLU A 1 75 ? 44.760 52.821 -0.442 1.00 14.30 90 GLU A C 1
ATOM 552 O O . GLU A 1 75 ? 45.781 52.189 -0.753 1.00 14.57 90 GLU A O 1
ATOM 558 N N . ALA A 1 76 ? 44.704 54.145 -0.483 1.00 15.18 91 ALA A N 1
ATOM 559 C CA . ALA A 1 76 ? 45.871 54.960 -0.849 1.00 14.07 91 ALA A CA 1
ATOM 560 C C . ALA A 1 76 ? 47.007 54.791 0.177 1.00 14.06 91 ALA A C 1
ATOM 561 O O . ALA A 1 76 ? 48.193 54.779 -0.166 1.00 13.80 91 ALA A O 1
ATOM 563 N N . VAL A 1 77 ? 46.658 54.686 1.458 1.00 13.36 92 VAL A N 1
ATOM 564 C CA . VAL A 1 77 ? 47.700 54.490 2.467 1.00 12.15 92 VAL A CA 1
ATOM 565 C C . VAL A 1 77 ? 48.333 53.103 2.328 1.00 12.09 92 VAL A C 1
ATOM 566 O O . VAL A 1 77 ? 49.538 52.941 2.494 1.00 12.55 92 VAL A O 1
ATOM 570 N N . ILE A 1 78 ? 47.509 52.095 2.057 1.00 13.79 93 ILE A N 1
ATOM 571 C CA . ILE A 1 78 ? 48.010 50.745 1.924 1.00 13.04 93 ILE A CA 1
ATOM 572 C C . ILE A 1 78 ? 49.041 50.707 0.818 1.00 14.39 93 ILE A C 1
ATOM 573 O O . ILE A 1 78 ? 50.114 50.137 0.975 1.00 12.52 93 ILE A O 1
ATOM 578 N N . GLU A 1 79 ? 48.721 51.356 -0.288 1.00 14.72 94 GLU A N 1
ATOM 579 C CA . GLU A 1 79 ? 49.642 51.341 -1.431 1.00 15.10 94 GLU A CA 1
ATOM 580 C C . GLU A 1 79 ? 50.874 52.205 -1.218 1.00 13.98 94 GLU A C 1
ATOM 581 O O . GLU A 1 79 ? 52.006 51.790 -1.501 1.00 14.00 94 GLU A O 1
ATOM 587 N N . THR A 1 80 ? 50.645 53.415 -0.728 1.00 13.69 95 THR A N 1
ATOM 588 C CA . THR A 1 80 ? 51.720 54.356 -0.509 1.00 13.77 95 THR A CA 1
ATOM 589 C C . THR A 1 80 ? 52.711 53.909 0.545 1.00 15.16 95 THR A C 1
ATOM 590 O O . THR A 1 80 ? 53.931 54.091 0.374 1.00 12.19 95 THR A O 1
ATOM 594 N N . SER A 1 81 ? 52.214 53.292 1.625 1.00 11.95 96 SER A N 1
ATOM 595 C CA . SER A 1 81 ? 53.102 52.831 2.662 1.00 12.08 96 SER A CA 1
ATOM 596 C C . SER A 1 81 ? 54.069 51.754 2.154 1.00 13.87 96 SER A C 1
ATOM 597 O O . SER A 1 81 ? 55.187 51.660 2.631 1.00 15.57 96 SER A O 1
ATOM 600 N N . ALA A 1 82 ? 53.641 50.953 1.177 1.00 12.73 97 ALA A N 1
ATOM 601 C CA . ALA A 1 82 ? 54.526 49.918 0.618 1.00 13.58 97 ALA A CA 1
ATOM 602 C C . ALA A 1 82 ? 55.600 50.572 -0.250 1.00 15.25 97 ALA A C 1
ATOM 603 O O . ALA A 1 82 ? 56.735 50.085 -0.287 1.00 16.50 97 ALA A O 1
ATOM 605 N N . ARG A 1 83 ? 55.244 51.669 -0.918 1.00 14.96 98 ARG A N 1
ATOM 606 C CA . ARG A 1 83 ? 56.192 52.405 -1.768 1.00 19.21 98 ARG A CA 1
ATOM 607 C C . ARG A 1 83 ? 57.218 53.205 -0.967 1.00 19.75 98 ARG A C 1
ATOM 608 O O . ARG A 1 83 ? 58.321 53.469 -1.466 1.00 19.29 98 ARG A O 1
ATOM 616 N N . PHE A 1 84 ? 56.867 53.608 0.254 1.00 15.59 99 PHE A N 1
ATOM 617 C CA . PHE A 1 84 ? 57.771 54.395 1.097 1.00 15.83 99 PHE A CA 1
ATOM 618 C C . PHE A 1 84 ? 57.905 53.665 2.413 1.00 17.62 99 PHE A C 1
ATOM 619 O O . PHE A 1 84 ? 57.400 54.128 3.457 1.00 16.25 99 PHE A O 1
ATOM 627 N N . PRO A 1 85 ? 58.589 52.514 2.401 1.00 16.13 100 PRO A N 1
ATOM 628 C CA . PRO A 1 85 ? 58.771 51.710 3.622 1.00 18.32 100 PRO A CA 1
ATOM 629 C C . PRO A 1 85 ? 59.416 52.373 4.829 1.00 20.18 100 PRO A C 1
ATOM 630 O O . PRO A 1 85 ? 59.243 51.899 5.943 1.00 21.28 100 PRO A O 1
ATOM 634 N N . LYS A 1 86 ? 60.153 53.456 4.611 1.00 20.97 101 LYS A N 1
ATOM 635 C CA . LYS A 1 86 ? 60.817 54.139 5.708 1.00 24.27 101 LYS A CA 1
ATOM 636 C C . LYS A 1 86 ? 60.025 55.329 6.219 1.00 22.65 101 LYS A C 1
ATOM 637 O O . LYS A 1 86 ? 60.507 56.047 7.089 1.00 25.19 101 LYS A O 1
ATOM 643 N N . GLN A 1 87 ? 58.845 55.570 5.656 1.00 17.96 102 GLN A N 1
ATOM 644 C CA . GLN A 1 87 ? 58.011 56.691 6.113 1.00 16.97 102 GLN A CA 1
ATOM 645 C C . GLN A 1 87 ? 56.965 56.116 7.045 1.00 14.96 102 GLN A C 1
ATOM 646 O O . GLN A 1 87 ? 56.355 55.089 6.735 1.00 15.17 102 GLN A O 1
ATOM 652 N N A LYS A 1 88 ? 56.762 56.764 8.187 0.46 14.56 103 LYS A N 1
ATOM 653 N N B LYS A 1 88 ? 56.762 56.768 8.185 0.54 14.55 103 LYS A N 1
ATOM 654 C CA A LYS A 1 88 ? 55.767 56.294 9.147 0.46 12.40 103 LYS A CA 1
ATOM 655 C CA B LYS A 1 88 ? 55.769 56.311 9.155 0.54 12.38 103 LYS A CA 1
ATOM 656 C C A LYS A 1 88 ? 54.413 56.910 8.833 0.46 12.26 103 LYS A C 1
ATOM 657 C C B LYS A 1 88 ? 54.412 56.913 8.835 0.54 12.27 103 LYS A C 1
ATOM 658 O O A LYS A 1 88 ? 54.319 58.095 8.493 0.46 10.49 103 LYS A O 1
ATOM 659 O O B LYS A 1 88 ? 54.316 58.095 8.490 0.54 10.47 103 LYS A O 1
ATOM 670 N N . PHE A 1 89 ? 53.361 56.102 8.962 1.00 11.71 104 PHE A N 1
ATOM 671 C CA . PHE A 1 89 ? 52.003 56.561 8.704 1.00 10.00 104 PHE A CA 1
ATOM 672 C C . PHE A 1 89 ? 51.098 56.162 9.833 1.00 11.41 104 PHE A C 1
ATOM 673 O O . PHE A 1 89 ? 51.223 55.054 10.378 1.00 10.42 104 PHE A O 1
ATOM 681 N N . LEU A 1 90 ? 50.155 57.040 10.151 1.00 9.41 105 LEU A N 1
ATOM 682 C CA . LEU A 1 90 ? 49.141 56.734 11.137 1.00 8.84 105 LEU A CA 1
ATOM 683 C C . LEU A 1 90 ? 47.791 56.829 10.451 1.00 11.12 105 LEU A C 1
ATOM 684 O O . LEU A 1 90 ? 47.492 57.847 9.832 1.00 12.23 105 LEU A O 1
ATOM 689 N N A VAL A 1 91 ? 46.997 55.752 10.518 0.47 12.13 106 VAL A N 1
ATOM 690 N N B VAL A 1 91 ? 46.994 55.760 10.543 0.53 12.18 106 VAL A N 1
ATOM 691 C CA A VAL A 1 91 ? 45.640 55.787 9.959 0.47 13.53 106 VAL A CA 1
ATOM 692 C CA B VAL A 1 91 ? 45.649 55.770 9.975 0.53 13.68 106 VAL A CA 1
ATOM 693 C C A VAL A 1 91 ? 44.678 55.782 11.135 0.47 14.61 106 VAL A C 1
ATOM 694 C C B VAL A 1 91 ? 44.669 55.774 11.138 0.53 14.61 106 VAL A C 1
ATOM 695 O O A VAL A 1 91 ? 44.849 55.038 12.095 0.47 15.86 106 VAL A O 1
ATOM 696 O O B VAL A 1 91 ? 44.841 55.031 12.098 0.53 15.80 106 VAL A O 1
ATOM 703 N N . ILE A 1 92 ? 43.677 56.655 11.072 1.00 16.27 107 ILE A N 1
ATOM 704 C CA . ILE A 1 92 ? 42.668 56.733 12.112 1.00 16.31 107 ILE A CA 1
ATOM 705 C C . ILE A 1 92 ? 41.320 56.309 11.509 1.00 17.24 107 ILE A C 1
ATOM 706 O O . ILE A 1 92 ? 40.986 56.716 10.395 1.00 17.28 107 ILE A O 1
ATOM 711 N N . ASP A 1 93 ? 40.554 55.510 12.251 1.00 14.90 108 ASP A N 1
ATOM 712 C CA . ASP A 1 93 ? 39.247 55.003 11.777 1.00 15.80 108 ASP A CA 1
ATOM 713 C C . ASP A 1 93 ? 39.320 53.995 10.647 1.00 16.74 108 ASP A C 1
ATOM 714 O O . ASP A 1 93 ? 38.349 53.794 9.910 1.00 18.07 108 ASP A O 1
ATOM 719 N N . ALA A 1 94 ? 40.451 53.330 10.484 1.00 13.46 109 ALA A N 1
ATOM 720 C CA . ALA A 1 94 ? 40.544 52.319 9.427 1.00 15.30 109 ALA A CA 1
ATOM 721 C C . ALA A 1 94 ? 41.664 51.392 9.831 1.00 15.49 109 ALA A C 1
ATOM 722 O O . ALA A 1 94 ? 42.447 51.715 10.725 1.00 15.04 109 ALA A O 1
ATOM 724 N N . VAL A 1 95 ? 41.732 50.243 9.186 1.00 14.13 110 VAL A N 1
ATOM 725 C CA . VAL A 1 95 ? 42.714 49.248 9.547 1.00 15.47 110 VAL A CA 1
ATOM 726 C C . VAL A 1 95 ? 43.602 48.849 8.386 1.00 17.15 110 VAL A C 1
ATOM 727 O O . VAL A 1 95 ? 43.105 48.526 7.298 1.00 17.76 110 VAL A O 1
ATOM 731 N N . VAL A 1 96 ? 44.908 48.846 8.628 1.00 16.27 111 VAL A N 1
ATOM 732 C CA . VAL A 1 96 ? 45.877 48.428 7.616 1.00 16.76 111 VAL A CA 1
ATOM 733 C C . VAL A 1 96 ? 46.639 47.210 8.141 1.00 19.21 111 VAL A C 1
ATOM 734 O O . VAL A 1 96 ? 47.049 47.175 9.299 1.00 16.82 111 VAL A O 1
ATOM 738 N N . GLN A 1 97 ? 46.802 46.194 7.303 1.00 17.39 112 GLN A N 1
ATOM 739 C CA . GLN A 1 97 ? 47.542 45.007 7.728 1.00 18.46 112 GLN A CA 1
ATOM 740 C C . GLN A 1 97 ? 48.804 44.895 6.882 1.00 19.07 112 GLN A C 1
ATOM 741 O O . GLN A 1 97 ? 48.917 45.513 5.812 1.00 18.40 112 GLN A O 1
ATOM 747 N N . ASP A 1 98 ? 49.740 44.086 7.354 1.00 17.97 113 ASP A N 1
ATOM 748 C CA . ASP A 1 98 ? 50.966 43.805 6.614 1.00 17.63 113 ASP A CA 1
ATOM 749 C C . ASP A 1 98 ? 51.861 44.992 6.246 1.00 16.94 113 ASP A C 1
ATOM 750 O O . ASP A 1 98 ? 52.541 44.935 5.239 1.00 15.53 113 ASP A O 1
ATOM 755 N N . ARG A 1 99 ? 51.858 46.050 7.057 1.00 15.62 114 ARG A N 1
ATOM 756 C CA . ARG A 1 99 ? 52.716 47.210 6.818 1.00 14.56 114 ARG A CA 1
ATOM 757 C C . ARG A 1 99 ? 53.338 47.538 8.172 1.00 17.52 114 ARG A C 1
ATOM 758 O O . ARG A 1 99 ? 52.657 48.023 9.085 1.00 15.94 114 ARG A O 1
ATOM 766 N N A ASP A 1 100 ? 54.630 47.259 8.315 0.59 16.78 115 ASP A N 1
ATOM 767 N N B ASP A 1 100 ? 54.622 47.250 8.316 0.41 17.12 115 ASP A N 1
ATOM 768 C CA A ASP A 1 100 ? 55.292 47.523 9.582 0.59 19.88 115 ASP A CA 1
ATOM 769 C CA B ASP A 1 100 ? 55.312 47.504 9.584 0.41 19.89 115 ASP A CA 1
ATOM 770 C C A ASP A 1 100 ? 55.609 48.997 9.810 0.59 17.45 115 ASP A C 1
ATOM 771 C C B ASP A 1 100 ? 55.520 49.010 9.831 0.41 17.68 115 ASP A C 1
ATOM 772 O O A ASP A 1 100 ? 56.166 49.342 10.851 0.59 17.15 115 ASP A O 1
ATOM 773 O O B ASP A 1 100 ? 55.946 49.406 10.906 0.41 17.67 115 ASP A O 1
ATOM 782 N N . ASN A 1 101 ? 55.285 49.834 8.823 1.00 16.12 116 ASN A N 1
ATOM 783 C CA . ASN A 1 101 ? 55.475 51.286 8.948 1.00 14.34 116 ASN A CA 1
ATOM 784 C C . ASN A 1 101 ? 54.137 52.025 9.138 1.00 12.74 116 ASN A C 1
ATOM 785 O O . ASN A 1 101 ? 54.076 53.263 9.098 1.00 14.10 116 ASN A O 1
ATOM 790 N N . VAL A 1 102 ? 53.075 51.265 9.366 1.00 9.15 117 VAL A N 1
ATOM 791 C CA . VAL A 1 102 ? 51.744 51.855 9.575 1.00 10.31 117 VAL A CA 1
ATOM 792 C C . VAL A 1 102 ? 51.133 51.463 10.899 1.00 13.22 117 VAL A C 1
ATOM 793 O O . VAL A 1 102 ? 51.179 50.290 11.288 1.00 12.25 117 VAL A O 1
ATOM 797 N N . VAL A 1 103 ? 50.569 52.449 11.598 1.00 8.60 118 VAL A N 1
ATOM 798 C CA . VAL A 1 103 ? 49.867 52.172 12.849 1.00 10.15 118 VAL A CA 1
ATOM 799 C C . VAL A 1 103 ? 48.413 52.492 12.567 1.00 11.82 118 VAL A C 1
ATOM 800 O O . VAL A 1 103 ? 48.134 53.517 11.944 1.00 12.14 118 VAL A O 1
ATOM 804 N N . SER A 1 104 ? 47.491 51.636 13.017 1.00 10.80 119 SER A N 1
ATOM 805 C CA . SER A 1 104 ? 46.066 51.855 12.783 1.00 13.83 119 SER A CA 1
ATOM 806 C C . SER A 1 104 ? 45.415 52.092 14.128 1.00 13.75 119 SER A C 1
ATOM 807 O O . SER A 1 104 ? 45.498 51.240 15.025 1.00 15.69 119 SER A O 1
ATOM 810 N N . ALA A 1 105 ? 44.761 53.241 14.275 1.00 14.03 120 ALA A N 1
ATOM 811 C CA . ALA A 1 105 ? 44.100 53.571 15.540 1.00 11.56 120 ALA A CA 1
ATOM 812 C C . ALA A 1 105 ? 42.616 53.405 15.319 1.00 13.10 120 ALA A C 1
ATOM 813 O O . ALA A 1 105 ? 42.058 54.118 14.508 1.00 12.31 120 ALA A O 1
ATOM 815 N N . VAL A 1 106 ? 41.969 52.498 16.049 1.00 13.11 121 VAL A N 1
ATOM 816 C CA . VAL A 1 106 ? 40.529 52.325 15.852 1.00 15.15 121 VAL A CA 1
ATOM 817 C C . VAL A 1 106 ? 39.856 52.590 17.188 1.00 12.51 121 VAL A C 1
ATOM 818 O O . VAL A 1 106 ? 40.519 52.534 18.227 1.00 14.52 121 VAL A O 1
ATOM 822 N N . PHE A 1 107 ? 38.571 52.933 17.150 1.00 7.75 122 PHE A N 1
ATOM 823 C CA . PHE A 1 107 ? 37.848 53.262 18.372 1.00 9.67 122 PHE A CA 1
ATOM 824 C C . PHE A 1 107 ? 36.658 52.335 18.675 1.00 10.78 122 PHE A C 1
ATOM 825 O O . PHE A 1 107 ? 35.913 51.953 17.788 1.00 12.53 122 PHE A O 1
ATOM 833 N N . GLY A 1 108 ? 36.504 51.983 19.950 1.00 12.40 123 GLY A N 1
ATOM 834 C CA . GLY A 1 108 ? 35.394 51.120 20.337 1.00 11.34 123 GLY A CA 1
ATOM 835 C C . GLY A 1 108 ? 34.158 51.987 20.452 1.00 11.02 123 GLY A C 1
ATOM 836 O O . GLY A 1 108 ? 33.517 52.062 21.510 1.00 9.86 123 GLY A O 1
ATOM 837 N N . GLN A 1 109 ? 33.807 52.629 19.344 1.00 8.93 124 GLN A N 1
ATOM 838 C CA . GLN A 1 109 ? 32.685 53.560 19.329 1.00 10.82 124 GLN A CA 1
ATOM 839 C C . GLN A 1 109 ? 31.352 52.852 19.530 1.00 9.19 124 GLN A C 1
ATOM 840 O O . GLN A 1 109 ? 30.368 53.513 19.876 1.00 8.32 124 GLN A O 1
ATOM 846 N N . ASN A 1 110 ? 31.298 51.522 19.318 1.00 6.08 125 ASN A N 1
ATOM 847 C CA . ASN A 1 110 ? 30.033 50.829 19.646 1.00 7.48 125 ASN A CA 1
ATOM 848 C C . ASN A 1 110 ? 29.846 50.829 21.184 1.00 7.22 125 ASN A C 1
ATOM 849 O O . ASN A 1 110 ? 28.727 50.994 21.678 1.00 8.19 125 ASN A O 1
ATOM 854 N N . GLU A 1 111 ? 30.928 50.663 21.937 1.00 9.82 126 GLU A N 1
ATOM 855 C CA . GLU A 1 111 ? 30.837 50.683 23.402 1.00 9.62 126 GLU A CA 1
ATOM 856 C C . GLU A 1 111 ? 30.412 52.040 23.920 1.00 11.06 126 GLU A C 1
ATOM 857 O O . GLU A 1 111 ? 29.537 52.133 24.771 1.00 9.94 126 GLU A O 1
ATOM 863 N N . GLY A 1 112 ? 31.018 53.108 23.403 1.00 9.93 127 GLY A N 1
ATOM 864 C CA . GLY A 1 112 ? 30.626 54.426 23.861 1.00 10.57 127 GLY A CA 1
ATOM 865 C C . GLY A 1 112 ? 29.203 54.757 23.437 1.00 9.36 127 GLY A C 1
ATOM 866 O O . GLY A 1 112 ? 28.449 55.378 24.163 1.00 8.79 127 GLY A O 1
ATOM 867 N N . SER A 1 113 ? 28.808 54.343 22.240 1.00 7.40 128 SER A N 1
ATOM 868 C CA . SER A 1 113 ? 27.462 54.610 21.760 1.00 4.90 128 SER A CA 1
ATOM 869 C C . SER A 1 113 ? 26.415 53.865 22.602 1.00 8.36 128 SER A C 1
ATOM 870 O O . SER A 1 113 ? 25.263 54.291 22.711 1.00 8.33 128 SER A O 1
ATOM 873 N N . PHE A 1 114 ? 26.810 52.740 23.191 1.00 9.11 129 PHE A N 1
ATOM 874 C CA . PHE A 1 114 ? 25.860 52.023 24.065 1.00 10.09 129 PHE A CA 1
ATOM 875 C C . PHE A 1 114 ? 25.435 52.987 25.208 1.00 8.06 129 PHE A C 1
ATOM 876 O O . PHE A 1 114 ? 24.245 53.128 25.538 1.00 10.11 129 PHE A O 1
ATOM 884 N N . LEU A 1 115 ? 26.408 53.687 25.763 1.00 9.44 130 LEU A N 1
ATOM 885 C CA . LEU A 1 115 ? 26.121 54.605 26.866 1.00 8.78 130 LEU A CA 1
ATOM 886 C C . LEU A 1 115 ? 25.152 55.710 26.469 1.00 8.46 130 LEU A C 1
ATOM 887 O O . LEU A 1 115 ? 24.245 56.012 27.249 1.00 10.24 130 LEU A O 1
ATOM 892 N N . VAL A 1 116 ? 25.313 56.320 25.282 1.00 6.63 131 VAL A N 1
ATOM 893 C CA . VAL A 1 116 ? 24.362 57.354 24.945 1.00 8.62 131 VAL A CA 1
ATOM 894 C C . VAL A 1 116 ? 23.005 56.762 24.541 1.00 8.47 131 VAL A C 1
ATOM 895 O O . VAL A 1 116 ? 21.986 57.444 24.573 1.00 8.00 131 VAL A O 1
ATOM 899 N N . GLY A 1 117 ? 22.999 55.490 24.155 1.00 7.97 132 GLY A N 1
ATOM 900 C CA . GLY A 1 117 ? 21.735 54.838 23.855 1.00 7.27 132 GLY A CA 1
ATOM 901 C C . GLY A 1 117 ? 20.925 54.711 25.151 1.00 8.67 132 GLY A C 1
ATOM 902 O O . GLY A 1 117 ? 19.700 54.895 25.169 1.00 9.00 132 GLY A O 1
ATOM 903 N N . VAL A 1 118 ? 21.604 54.409 26.251 1.00 8.66 133 VAL A N 1
ATOM 904 C CA . VAL A 1 118 ? 20.906 54.319 27.538 1.00 9.77 133 VAL A CA 1
ATOM 905 C C . VAL A 1 118 ? 20.329 55.701 27.846 1.00 9.25 133 VAL A C 1
ATOM 906 O O . VAL A 1 118 ? 19.153 55.841 28.167 1.00 9.53 133 VAL A O 1
ATOM 910 N N . ALA A 1 119 ? 21.136 56.746 27.702 1.00 8.81 134 ALA A N 1
ATOM 911 C CA . ALA A 1 119 ? 20.628 58.092 27.983 1.00 11.41 134 ALA A CA 1
ATOM 912 C C . ALA A 1 119 ? 19.422 58.440 27.100 1.00 10.14 134 ALA A C 1
ATOM 913 O O . ALA A 1 119 ? 18.439 59.065 27.545 1.00 8.48 134 ALA A O 1
ATOM 915 N N . ALA A 1 120 ? 19.513 58.089 25.818 1.00 7.86 135 ALA A N 1
ATOM 916 C CA . ALA A 1 120 ? 18.441 58.412 24.894 1.00 7.94 135 ALA A CA 1
ATOM 917 C C . ALA A 1 120 ? 17.146 57.692 25.260 1.00 9.42 135 ALA A C 1
ATOM 918 O O . ALA A 1 120 ? 16.062 58.299 25.221 1.00 10.20 135 ALA A O 1
ATOM 920 N N . ALA A 1 121 ? 17.264 56.408 25.594 1.00 10.36 136 ALA A N 1
ATOM 921 C CA . ALA A 1 121 ? 16.087 55.604 25.923 1.00 11.01 136 ALA A CA 1
ATOM 922 C C . ALA A 1 121 ? 15.445 56.125 27.199 1.00 11.60 136 ALA A C 1
ATOM 923 O O . ALA A 1 121 ? 14.215 56.217 27.294 1.00 13.38 136 ALA A O 1
ATOM 925 N N . LEU A 1 122 ? 16.260 56.521 28.165 1.00 11.76 137 LEU A N 1
ATOM 926 C CA . LEU A 1 122 ? 15.661 57.040 29.398 1.00 14.76 137 LEU A CA 1
ATOM 927 C C . LEU A 1 122 ? 14.959 58.381 29.189 1.00 15.75 137 LEU A C 1
ATOM 928 O O . LEU A 1 122 ? 13.891 58.620 29.765 1.00 15.82 137 LEU A O 1
ATOM 933 N N . LYS A 1 123 ? 15.535 59.257 28.369 1.00 9.91 138 LYS A N 1
ATOM 934 C CA . LYS A 1 123 ? 14.915 60.561 28.116 1.00 11.34 138 LYS A CA 1
ATOM 935 C C . LYS A 1 123 ? 13.646 60.374 27.267 1.00 13.08 138 LYS A C 1
ATOM 936 O O . LYS A 1 123 ? 12.675 61.098 27.424 1.00 13.94 138 LYS A O 1
ATOM 942 N N . ALA A 1 124 ? 13.665 59.416 26.347 1.00 11.96 139 ALA A N 1
ATOM 943 C CA . ALA A 1 124 ? 12.495 59.166 25.508 1.00 14.35 139 ALA A CA 1
ATOM 944 C C . ALA A 1 124 ? 11.344 58.643 26.371 1.00 17.05 139 ALA A C 1
ATOM 945 O O . ALA A 1 124 ? 10.212 59.116 26.234 1.00 16.48 139 ALA A O 1
ATOM 947 N N . LYS A 1 125 ? 11.653 57.701 27.267 1.00 15.44 140 LYS A N 1
ATOM 948 C CA . LYS A 1 125 ? 10.642 57.122 28.156 1.00 20.77 140 LYS A CA 1
ATOM 949 C C . LYS A 1 125 ? 10.049 58.191 29.045 1.00 20.84 140 LYS A C 1
ATOM 950 O O . LYS A 1 125 ? 8.847 58.179 29.365 1.00 20.27 140 LYS A O 1
ATOM 956 N N . GLU A 1 126 ? 10.884 59.138 29.423 1.00 22.68 141 GLU A N 1
ATOM 957 C CA . GLU A 1 126 ? 10.453 60.229 30.278 1.00 25.98 141 GLU A CA 1
ATOM 958 C C . GLU A 1 126 ? 9.330 61.001 29.608 1.00 24.84 141 GLU A C 1
ATOM 959 O O . GLU A 1 126 ? 8.457 61.533 30.283 1.00 26.45 141 GLU A O 1
ATOM 965 N N . ALA A 1 127 ? 9.329 61.024 28.278 1.00 23.07 142 ALA A N 1
ATOM 966 C CA . ALA A 1 127 ? 8.319 61.747 27.525 1.00 22.55 142 ALA A CA 1
ATOM 967 C C . ALA A 1 127 ? 7.286 60.832 26.892 1.00 21.87 142 ALA A C 1
ATOM 968 O O . ALA A 1 127 ? 6.488 61.280 26.074 1.00 22.04 142 ALA A O 1
ATOM 970 N N . GLY A 1 128 ? 7.306 59.556 27.279 1.00 19.71 143 GLY A N 1
ATOM 971 C CA . GLY A 1 128 ? 6.383 58.581 26.729 1.00 17.73 143 GLY A CA 1
ATOM 972 C C . GLY A 1 128 ? 6.594 58.252 25.256 1.00 17.35 143 GLY A C 1
ATOM 973 O O . GLY A 1 128 ? 5.666 57.815 24.564 1.00 14.83 143 GLY A O 1
ATOM 974 N N . LYS A 1 129 ? 7.823 58.433 24.771 1.00 14.28 144 LYS A N 1
ATOM 975 C CA . LYS A 1 129 ? 8.133 58.164 23.366 1.00 13.59 144 LYS A CA 1
ATOM 976 C C . LYS A 1 129 ? 8.627 56.745 23.197 1.00 15.41 144 LYS A C 1
ATOM 977 O O . LYS A 1 129 ? 9.340 56.239 24.064 1.00 15.39 144 LYS A O 1
ATOM 983 N N . SER A 1 130 ? 8.265 56.097 22.095 1.00 13.19 145 SER A N 1
ATOM 984 C CA . SER A 1 130 ? 8.750 54.738 21.875 1.00 14.09 145 SER A CA 1
ATOM 985 C C . SER A 1 130 ? 9.636 54.623 20.645 1.00 13.14 145 SER A C 1
ATOM 986 O O . SER A 1 130 ? 9.787 53.543 20.065 1.00 12.84 145 SER A O 1
ATOM 989 N N . ALA A 1 131 ? 10.216 55.752 20.245 1.00 11.49 146 ALA A N 1
ATOM 990 C CA . ALA A 1 131 ? 11.159 55.773 19.127 1.00 13.48 146 ALA A CA 1
ATOM 991 C C . ALA A 1 131 ? 12.193 56.865 19.392 1.00 10.18 146 ALA A C 1
ATOM 992 O O . ALA A 1 131 ? 11.875 57.871 20.017 1.00 12.46 146 ALA A O 1
ATOM 994 N N . VAL A 1 132 ? 13.425 56.638 18.946 1.00 9.40 147 VAL A N 1
ATOM 995 C CA . VAL A 1 132 ? 14.481 57.640 19.038 1.00 8.81 147 VAL A CA 1
ATOM 996 C C . VAL A 1 132 ? 15.104 57.712 17.646 1.00 9.18 147 VAL A C 1
ATOM 997 O O . VAL A 1 132 ? 14.995 56.761 16.853 1.00 9.62 147 VAL A O 1
ATOM 1001 N N . GLY A 1 133 ? 15.744 58.836 17.340 1.00 8.72 148 GLY A N 1
ATOM 1002 C CA . GLY A 1 133 ? 16.335 58.989 16.016 1.00 7.95 148 GLY A CA 1
ATOM 1003 C C . GLY A 1 133 ? 17.840 58.799 16.022 1.00 10.12 148 GLY A C 1
ATOM 1004 O O . GLY A 1 133 ? 18.508 58.933 17.059 1.00 7.58 148 GLY A O 1
ATOM 1005 N N . PHE A 1 134 ? 18.388 58.524 14.840 1.00 8.12 149 PHE A N 1
ATOM 1006 C CA . PHE A 1 134 ? 19.816 58.307 14.674 1.00 6.83 149 PHE A CA 1
ATOM 1007 C C . PHE A 1 134 ? 20.173 58.781 13.252 1.00 7.83 149 PHE A C 1
ATOM 1008 O O . PHE A 1 134 ? 19.602 58.302 12.278 1.00 9.58 149 PHE A O 1
ATOM 1016 N N . ILE A 1 135 ? 21.084 59.729 13.141 1.00 6.78 150 ILE A N 1
ATOM 1017 C CA . ILE A 1 135 ? 21.502 60.251 11.835 1.00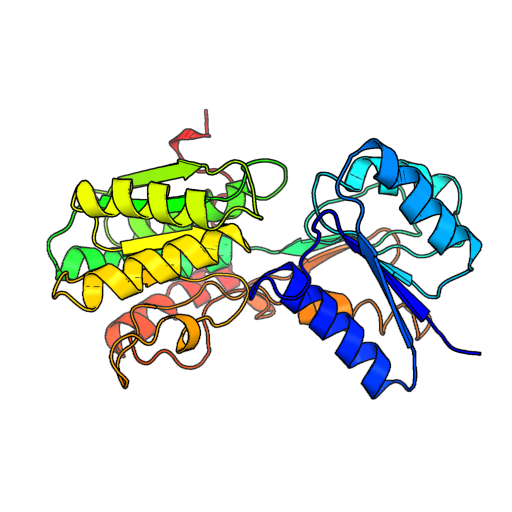 8.42 150 ILE A CA 1
ATOM 1018 C C . ILE A 1 135 ? 23.001 60.011 11.695 1.00 9.03 150 ILE A C 1
ATOM 1019 O O . ILE A 1 135 ? 23.802 60.534 12.464 1.00 9.61 150 ILE A O 1
ATOM 1024 N N . VAL A 1 136 ? 23.381 59.252 10.674 1.00 6.61 151 VAL A N 1
ATOM 1025 C CA . VAL A 1 136 ? 24.782 58.918 10.501 1.00 6.57 151 VAL A CA 1
ATOM 1026 C C . VAL A 1 136 ? 25.318 59.479 9.181 1.00 8.25 151 VAL A C 1
ATOM 1027 O O . VAL A 1 136 ? 24.600 59.516 8.183 1.00 8.77 151 VAL A O 1
ATOM 1031 N N . GLY A 1 137 ? 26.544 59.985 9.218 1.00 7.90 152 GLY A N 1
ATOM 1032 C CA . GLY A 1 137 ? 27.122 60.619 8.018 1.00 9.45 152 GLY A CA 1
ATOM 1033 C C . GLY A 1 137 ? 27.259 59.706 6.814 1.00 12.42 152 GLY A C 1
ATOM 1034 O O . GLY A 1 137 ? 26.878 60.067 5.688 1.00 11.88 152 GLY A O 1
ATOM 1035 N N . MET A 1 138 ? 27.812 58.528 7.055 1.00 11.57 153 MET A N 1
ATOM 1036 C CA . MET A 1 138 ? 28.006 57.523 6.004 1.00 11.81 153 MET A CA 1
ATOM 1037 C C . MET A 1 138 ? 28.125 56.193 6.734 1.00 13.34 153 MET A C 1
ATOM 1038 O O . MET A 1 138 ? 28.404 56.174 7.933 1.00 11.66 153 MET A O 1
ATOM 1043 N N . GLU A 1 139 ? 27.948 55.083 6.017 1.00 9.91 154 GLU A N 1
ATOM 1044 C CA . GLU A 1 139 ? 28.025 53.773 6.669 1.00 12.14 154 GLU A CA 1
ATOM 1045 C C . GLU A 1 139 ? 29.215 52.906 6.268 1.00 10.79 154 GLU A C 1
ATOM 1046 O O . GLU A 1 139 ? 29.278 51.736 6.609 1.00 11.70 154 GLU A O 1
ATOM 1052 N N A LEU A 1 140 ? 30.158 53.501 5.555 0.53 14.13 155 LEU A N 1
ATOM 1053 N N B LEU A 1 140 ? 30.157 53.496 5.549 0.47 14.14 155 LEU A N 1
ATOM 1054 C CA A LEU A 1 140 ? 31.340 52.765 5.124 0.53 15.04 155 LEU A CA 1
ATOM 1055 C CA B LEU A 1 140 ? 31.340 52.763 5.117 0.47 15.15 155 LEU A CA 1
ATOM 1056 C C A LEU A 1 140 ? 32.240 52.484 6.317 0.53 16.21 155 LEU A C 1
ATOM 1057 C C B LEU A 1 140 ? 32.240 52.484 6.312 0.47 16.15 155 LEU A C 1
ATOM 1058 O O A LEU A 1 140 ? 32.064 53.060 7.398 0.53 14.28 155 LEU A O 1
ATOM 1059 O O B LEU A 1 140 ? 32.061 53.063 7.388 0.47 14.41 155 LEU A O 1
ATOM 1068 N N . GLY A 1 141 ? 33.183 51.564 6.130 1.00 14.76 156 GLY A N 1
ATOM 1069 C CA . GLY A 1 141 ? 34.136 51.259 7.183 1.00 14.05 156 GLY A CA 1
ATOM 1070 C C . GLY A 1 141 ? 33.621 50.865 8.549 1.00 12.83 156 GLY A C 1
ATOM 1071 O O . GLY A 1 141 ? 32.748 50.016 8.655 1.00 14.29 156 GLY A O 1
ATOM 1072 N N A MET A 1 142 ? 34.168 51.499 9.596 0.54 12.21 157 MET A N 1
ATOM 1073 N N B MET A 1 142 ? 34.162 51.499 9.582 0.46 12.36 157 MET A N 1
ATOM 1074 C CA A MET A 1 142 ? 33.803 51.200 10.983 0.54 13.58 157 MET A CA 1
ATOM 1075 C CA B MET A 1 142 ? 33.787 51.179 10.962 0.46 13.65 157 MET A CA 1
ATOM 1076 C C A MET A 1 142 ? 32.565 51.961 11.441 0.54 11.61 157 MET A C 1
ATOM 1077 C C B MET A 1 142 ? 32.561 51.960 11.436 0.46 11.67 157 MET A C 1
ATOM 1078 O O A MET A 1 142 ? 32.144 51.820 12.583 0.54 11.43 157 MET A O 1
ATOM 1079 O O B MET A 1 142 ? 32.166 51.831 12.589 0.46 11.30 157 MET A O 1
ATOM 1088 N N . MET A 1 143 ? 32.001 52.793 10.570 1.00 11.33 158 MET A N 1
ATOM 1089 C CA . MET A 1 143 ? 30.841 53.592 10.946 1.00 8.95 158 MET A CA 1
ATOM 1090 C C . MET A 1 143 ? 29.666 52.814 11.539 1.00 7.55 158 MET A C 1
ATOM 1091 O O . MET A 1 143 ? 29.031 53.308 12.472 1.00 7.01 158 MET A O 1
ATOM 1096 N N . PRO A 1 144 ? 29.335 51.610 11.008 1.00 7.91 159 PRO A N 1
ATOM 1097 C CA . PRO A 1 144 ? 28.201 50.842 11.558 1.00 7.66 159 PRO A CA 1
ATOM 1098 C C . PRO A 1 144 ? 28.308 50.543 13.067 1.00 7.73 159 PRO A C 1
ATOM 1099 O O . PRO A 1 144 ? 27.306 50.195 13.696 1.00 10.05 159 PRO A O 1
ATOM 1103 N N . LEU A 1 145 ? 29.499 50.665 13.642 1.00 8.44 160 LEU A N 1
ATOM 1104 C CA . LEU A 1 145 ? 29.661 50.409 15.078 1.00 6.37 160 LEU A CA 1
ATOM 1105 C C . LEU A 1 145 ? 28.791 51.380 15.907 1.00 7.79 160 LEU A C 1
ATOM 1106 O O . LEU A 1 145 ? 28.286 51.013 16.975 1.00 8.12 160 LEU A O 1
ATOM 1111 N N . PHE A 1 146 ? 28.643 52.616 15.433 1.00 6.58 161 PHE A N 1
ATOM 1112 C CA . PHE A 1 146 ? 27.863 53.594 16.218 1.00 7.39 161 PHE A CA 1
ATOM 1113 C C . PHE A 1 146 ? 26.419 53.123 16.360 1.00 8.65 161 PHE A C 1
ATOM 1114 O O . PHE A 1 146 ? 25.870 53.095 17.463 1.00 8.30 161 PHE A O 1
ATOM 1122 N N . GLU A 1 147 ? 25.796 52.758 15.245 1.00 8.11 162 GLU A N 1
ATOM 1123 C CA . GLU A 1 147 ? 24.393 52.324 15.329 1.00 7.39 162 GLU A CA 1
ATOM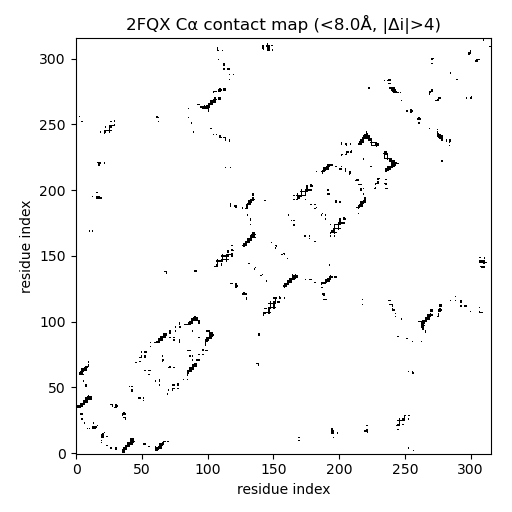 1124 C C . GLU A 1 147 ? 24.258 51.032 16.130 1.00 8.02 162 GLU A C 1
ATOM 1125 O O . GLU A 1 147 ? 23.286 50.849 16.873 1.00 9.22 162 GLU A O 1
ATOM 1131 N N . ALA A 1 148 ? 25.225 50.131 15.973 1.00 8.22 163 ALA A N 1
ATOM 1132 C CA . ALA A 1 148 ? 25.148 48.864 16.675 1.00 8.10 163 ALA A CA 1
ATOM 1133 C C . ALA A 1 148 ? 25.121 49.082 18.198 1.00 8.93 163 ALA A C 1
ATOM 1134 O O . ALA A 1 148 ? 24.334 48.460 18.924 1.00 8.23 163 ALA A O 1
ATOM 1136 N N . GLY A 1 149 ? 26.003 49.953 18.681 1.00 6.04 164 GLY A N 1
ATOM 1137 C CA . GLY A 1 149 ? 26.066 50.198 20.113 1.00 8.56 164 GLY A CA 1
ATOM 1138 C C . GLY A 1 149 ? 24.893 51.024 20.586 1.00 9.21 164 GLY A C 1
ATOM 1139 O O . GLY A 1 149 ? 24.352 50.781 21.657 1.00 8.30 164 GLY A O 1
ATOM 1140 N N . PHE A 1 150 ? 24.503 52.019 19.797 1.00 7.16 165 PHE A N 1
ATOM 1141 C CA . PHE A 1 150 ? 23.389 52.890 20.203 1.00 7.68 165 PHE A CA 1
ATOM 1142 C C . PHE A 1 150 ? 22.143 52.034 20.360 1.00 8.33 165 PHE A C 1
ATOM 1143 O O . PHE A 1 150 ? 21.464 52.106 21.384 1.00 8.43 165 PHE A O 1
ATOM 1151 N N . GLU A 1 151 ? 21.877 51.176 19.372 1.00 9.07 166 GLU A N 1
ATOM 1152 C CA . GLU A 1 151 ? 20.710 50.314 19.430 1.00 10.60 166 GLU A CA 1
ATOM 1153 C C . GLU A 1 151 ? 20.768 49.397 20.661 1.00 10.92 166 GLU A C 1
ATOM 1154 O O . GLU A 1 151 ? 19.751 49.171 21.341 1.00 10.93 166 GLU A O 1
ATOM 1160 N N . ALA A 1 152 ? 21.950 48.850 20.925 1.00 9.17 167 ALA A N 1
ATOM 1161 C CA . ALA A 1 152 ? 22.126 47.947 22.064 1.00 9.14 167 ALA A CA 1
ATOM 1162 C C . ALA A 1 152 ? 21.843 48.659 23.396 1.00 9.08 167 ALA A C 1
ATOM 1163 O O . ALA A 1 152 ? 21.204 48.085 24.298 1.00 10.49 167 ALA A O 1
ATOM 1165 N N . GLY A 1 153 ? 22.297 49.894 23.518 1.00 8.47 168 GLY A N 1
ATOM 1166 C CA . GLY A 1 153 ? 22.053 50.638 24.745 1.00 10.37 168 GLY A CA 1
ATOM 1167 C C . GLY A 1 153 ? 20.568 50.965 24.896 1.00 12.07 168 GLY A C 1
ATOM 1168 O O . GLY A 1 153 ? 20.012 50.914 26.006 1.00 10.30 168 GLY A O 1
ATOM 1169 N N . VAL A 1 154 ? 19.923 51.349 23.795 1.00 10.85 169 VAL A N 1
ATOM 1170 C CA . VAL A 1 154 ? 18.487 51.663 23.843 1.00 9.89 169 VAL A CA 1
ATOM 1171 C C . VAL A 1 154 ? 17.727 50.420 24.295 1.00 11.94 169 VAL A C 1
ATOM 1172 O O . VAL A 1 154 ? 16.879 50.501 25.199 1.00 12.46 169 VAL A O 1
ATOM 1176 N N . LYS A 1 155 ? 18.036 49.273 23.675 1.00 9.75 170 LYS A N 1
ATOM 1177 C CA . LYS A 1 155 ? 17.336 48.023 23.998 1.00 14.06 170 LYS A CA 1
ATOM 1178 C C . LYS A 1 155 ? 17.606 47.550 25.422 1.00 13.98 170 LYS A C 1
ATOM 1179 O O . LYS A 1 155 ? 16.776 46.861 26.016 1.00 16.15 170 LYS A O 1
ATOM 1185 N N . ALA A 1 156 ? 18.775 47.865 25.957 1.00 14.28 171 ALA A N 1
ATOM 1186 C CA . ALA A 1 156 ? 19.099 47.444 27.319 1.00 15.01 171 ALA A CA 1
ATOM 1187 C C . ALA A 1 156 ? 18.163 48.127 28.315 1.00 17.80 171 ALA A C 1
ATOM 1188 O O . ALA A 1 156 ? 17.905 47.596 29.410 1.00 20.03 171 ALA A O 1
ATOM 1190 N N . VAL A 1 157 ? 17.656 49.303 27.943 1.00 15.14 172 VAL A N 1
ATOM 1191 C CA . VAL A 1 157 ? 16.732 50.049 28.808 1.00 18.12 172 VAL A CA 1
ATOM 1192 C C . VAL A 1 157 ? 15.301 49.607 28.534 1.00 17.80 172 VAL A C 1
ATOM 1193 O O . VAL A 1 157 ? 14.563 49.268 29.471 1.00 18.42 172 VAL A O 1
ATOM 1197 N N . ASP A 1 158 ? 14.909 49.592 27.264 1.00 15.00 173 ASP A N 1
ATOM 1198 C CA . ASP A 1 158 ? 13.556 49.177 26.887 1.00 17.09 173 ASP A CA 1
ATOM 1199 C C . ASP A 1 158 ? 13.565 48.608 25.457 1.00 18.46 173 ASP A C 1
ATOM 1200 O O . ASP A 1 158 ? 13.723 49.338 24.490 1.00 16.05 173 ASP A O 1
ATOM 1205 N N . PRO A 1 159 ? 13.375 47.290 25.316 1.00 19.08 174 PRO A N 1
ATOM 1206 C CA . PRO A 1 159 ? 13.362 46.584 24.027 1.00 19.17 174 PRO A CA 1
ATOM 1207 C C . PRO A 1 159 ? 12.295 47.041 23.019 1.00 19.56 174 PRO A C 1
ATOM 1208 O O . PRO A 1 159 ? 12.414 46.773 21.822 1.00 22.32 174 PRO A O 1
ATOM 1212 N N . ASP A 1 160 ? 11.265 47.727 23.494 1.00 17.79 175 ASP A N 1
ATOM 1213 C CA . ASP A 1 160 ? 10.198 48.170 22.624 1.00 19.32 175 ASP A CA 1
ATOM 1214 C C . ASP A 1 160 ? 10.481 49.506 21.955 1.00 19.08 175 ASP A C 1
ATOM 1215 O O . ASP A 1 160 ? 9.786 49.881 21.005 1.00 21.34 175 ASP A O 1
ATOM 1220 N N . ILE A 1 161 ? 11.514 50.216 22.407 1.00 14.46 176 ILE A N 1
ATOM 1221 C CA . ILE A 1 161 ? 11.821 51.501 21.759 1.00 13.12 176 ILE A CA 1
ATOM 1222 C C . ILE A 1 161 ? 12.518 51.215 20.427 1.00 14.26 176 ILE A C 1
ATOM 1223 O O . ILE A 1 161 ? 13.481 50.434 20.381 1.00 15.91 176 ILE A O 1
ATOM 1228 N N . GLN A 1 162 ? 12.028 51.839 19.355 1.00 12.98 177 GLN A N 1
ATOM 1229 C CA . GLN A 1 162 ? 12.592 51.634 18.029 1.00 14.08 177 GLN A CA 1
ATOM 1230 C C . GLN A 1 162 ? 13.612 52.722 17.715 1.00 15.04 177 GLN A C 1
ATOM 1231 O O . GLN A 1 162 ? 13.467 53.852 18.172 1.00 13.84 177 GLN A O 1
ATOM 1237 N N . VAL A 1 163 ? 14.641 52.375 16.946 1.00 10.80 178 VAL A N 1
ATOM 1238 C CA . VAL A 1 163 ? 15.635 53.350 16.509 1.00 9.18 178 VAL A CA 1
ATOM 1239 C C . VAL A 1 163 ? 15.320 53.628 15.044 1.00 10.77 178 VAL A C 1
ATOM 1240 O O . VAL A 1 163 ? 15.222 52.688 14.242 1.00 12.21 178 VAL A O 1
ATOM 1244 N N . VAL A 1 164 ? 15.161 54.902 14.681 1.00 8.11 179 VAL A N 1
ATOM 1245 C CA . VAL A 1 164 ? 14.819 55.279 13.300 1.00 8.74 179 VAL A CA 1
ATOM 1246 C C . VAL A 1 164 ? 16.085 55.880 12.726 1.00 10.41 179 VAL A C 1
ATOM 1247 O O . VAL A 1 164 ? 16.566 56.890 13.215 1.00 10.52 179 VAL A O 1
ATOM 1251 N N . VAL A 1 165 ? 16.602 55.248 11.678 1.00 10.18 180 VAL A N 1
ATOM 1252 C CA . VAL A 1 165 ? 17.862 55.654 11.077 1.00 8.31 180 VAL A CA 1
ATOM 1253 C C . VAL A 1 165 ? 17.756 56.448 9.779 1.00 13.63 180 VAL A C 1
ATOM 1254 O O . VAL A 1 165 ? 16.956 56.082 8.900 1.00 12.37 180 VAL A O 1
ATOM 1258 N N . GLU A 1 166 ? 18.549 57.522 9.671 1.00 10.77 181 GLU A N 1
ATOM 1259 C CA . GLU A 1 166 ? 18.652 58.297 8.428 1.00 10.56 181 GLU A CA 1
ATOM 1260 C C . GLU A 1 166 ? 20.150 58.403 8.108 1.00 10.95 181 GLU A C 1
ATOM 1261 O O . GLU A 1 166 ? 20.966 58.655 9.000 1.00 11.24 181 GLU A O 1
ATOM 1267 N N . VAL A 1 167 ? 20.512 58.219 6.836 1.00 9.84 182 VAL A N 1
ATOM 1268 C CA . VAL A 1 167 ? 21.926 58.298 6.439 1.00 8.54 182 VAL A CA 1
ATOM 1269 C C . VAL A 1 167 ? 22.081 59.517 5.540 1.00 10.56 182 VAL A C 1
ATOM 1270 O O . VAL A 1 167 ? 21.385 59.611 4.535 1.00 11.88 182 VAL A O 1
ATOM 1274 N N . ALA A 1 168 ? 23.003 60.427 5.869 1.00 10.47 183 ALA A N 1
ATOM 1275 C CA . ALA A 1 168 ? 23.177 61.642 5.074 1.00 9.60 183 ALA A CA 1
ATOM 1276 C C . ALA A 1 168 ? 24.011 61.428 3.828 1.00 13.23 183 ALA A C 1
ATOM 1277 O O . ALA A 1 168 ? 23.839 62.134 2.813 1.00 14.29 183 ALA A O 1
ATOM 1279 N N . ASN A 1 169 ? 24.914 60.456 3.917 1.00 10.32 184 ASN A N 1
ATOM 1280 C CA . ASN A 1 169 ? 25.887 60.178 2.884 1.00 14.09 184 ASN A CA 1
ATOM 1281 C C . ASN A 1 169 ? 26.835 61.314 2.576 1.00 14.91 184 ASN A C 1
ATOM 1282 O O . ASN A 1 169 ? 27.249 61.545 1.431 1.00 13.89 184 ASN A O 1
ATOM 1287 N N . THR A 1 170 ? 27.212 61.995 3.645 1.00 10.69 185 THR A N 1
ATOM 1288 C CA . THR A 1 170 ? 28.172 63.089 3.571 1.00 9.40 185 THR A CA 1
ATOM 1289 C C . THR A 1 170 ? 28.440 63.578 4.981 1.00 11.43 185 THR A C 1
ATOM 1290 O O . THR A 1 170 ? 27.542 63.541 5.828 1.00 11.09 185 THR A O 1
ATOM 1294 N N . PHE A 1 171 ? 29.683 63.997 5.223 1.00 8.51 186 PHE A N 1
ATOM 1295 C CA . PHE A 1 171 ? 30.085 64.540 6.532 1.00 9.08 186 PHE A CA 1
ATOM 1296 C C . PHE A 1 171 ? 30.288 66.045 6.434 1.00 12.27 186 PHE A C 1
ATOM 1297 O O . PHE A 1 171 ? 30.716 66.671 7.396 1.00 11.69 186 PHE A O 1
ATOM 1305 N N A SER A 1 172 ? 29.948 66.636 5.286 0.54 11.90 187 SER A N 1
ATOM 1306 N N B SER A 1 172 ? 29.964 66.624 5.280 0.46 12.05 187 SER A N 1
ATOM 1307 C CA A SER A 1 172 ? 30.196 68.064 5.090 0.54 12.67 187 SER A CA 1
ATOM 1308 C CA B SER A 1 172 ? 30.210 68.060 5.085 0.46 12.91 187 SER A CA 1
ATOM 1309 C C A SER A 1 172 ? 29.012 68.854 4.566 0.54 14.01 187 SER A C 1
ATOM 1310 C C B SER A 1 172 ? 29.012 68.849 4.556 0.46 14.06 187 SER A C 1
ATOM 1311 O O A SER A 1 172 ? 29.194 69.822 3.825 0.54 17.59 187 SER A O 1
ATOM 1312 O O B SER A 1 172 ? 29.197 69.820 3.817 0.46 17.35 187 SER A O 1
ATOM 1317 N N . ASP A 1 173 ? 27.796 68.463 4.941 1.00 11.95 188 ASP A N 1
ATOM 1318 C CA . ASP A 1 173 ? 26.609 69.158 4.441 1.00 14.39 188 ASP A CA 1
ATOM 1319 C C . ASP A 1 173 ? 25.598 69.441 5.555 1.00 13.16 188 ASP A C 1
ATOM 1320 O O . ASP A 1 173 ? 24.649 68.705 5.743 1.00 9.36 188 ASP A O 1
ATOM 1325 N N . PRO A 1 174 ? 25.804 70.529 6.312 1.00 13.77 189 PRO A N 1
ATOM 1326 C CA . PRO A 1 174 ? 24.903 70.895 7.419 1.00 13.14 189 PRO A CA 1
ATOM 1327 C C . PRO A 1 174 ? 23.441 71.078 6.957 1.00 11.67 189 PRO A C 1
ATOM 1328 O O . PRO A 1 174 ? 22.502 70.886 7.711 1.00 11.75 189 PRO A O 1
ATOM 1332 N N . GLN A 1 175 ? 23.267 71.511 5.715 1.00 12.06 190 GLN A N 1
ATOM 1333 C CA . GLN A 1 175 ? 21.933 71.703 5.159 1.00 14.52 190 GLN A CA 1
ATOM 1334 C C . GLN A 1 175 ? 21.215 70.338 5.183 1.00 16.62 190 GLN A C 1
ATOM 1335 O O . GLN A 1 175 ? 20.058 70.235 5.581 1.00 14.01 190 GLN A O 1
ATOM 1341 N N . LYS A 1 176 ? 21.925 69.288 4.789 1.00 14.45 191 LYS A N 1
ATOM 1342 C CA . LYS A 1 176 ? 21.338 67.950 4.768 1.00 16.33 191 LYS A CA 1
ATOM 1343 C C . LYS A 1 176 ? 21.086 67.496 6.204 1.00 16.00 191 LYS A C 1
ATOM 1344 O O . LYS A 1 176 ? 20.073 66.855 6.492 1.00 13.29 191 LYS A O 1
ATOM 1350 N N . GLY A 1 177 ? 22.014 67.830 7.093 1.00 13.28 192 GLY A N 1
ATOM 1351 C CA . GLY A 1 177 ? 21.857 67.473 8.498 1.00 11.22 192 GLY A CA 1
ATOM 1352 C C . GLY A 1 177 ? 20.572 68.087 9.042 1.00 11.96 192 GLY A C 1
ATOM 1353 O O . GLY A 1 177 ? 19.790 67.413 9.719 1.00 10.28 192 GLY A O 1
ATOM 1354 N N . GLN A 1 178 ? 20.314 69.352 8.724 1.00 12.06 193 GLN A N 1
ATOM 1355 C CA . GLN A 1 178 ? 19.102 70.004 9.246 1.00 10.93 193 GLN A CA 1
ATOM 1356 C C . GLN A 1 178 ? 17.851 69.375 8.648 1.00 13.07 193 GLN A C 1
ATOM 1357 O O . GLN A 1 178 ? 16.862 69.109 9.351 1.00 12.13 193 GLN A O 1
ATOM 1363 N N . ALA A 1 179 ? 17.891 69.095 7.350 1.00 11.30 194 ALA A N 1
ATOM 1364 C CA . ALA A 1 179 ? 16.725 68.488 6.683 1.00 14.42 194 ALA A CA 1
ATOM 1365 C C . ALA A 1 179 ? 16.416 67.119 7.285 1.00 15.28 194 ALA A C 1
ATOM 1366 O O . ALA A 1 179 ? 15.254 66.797 7.559 1.00 12.27 194 ALA A O 1
ATOM 1368 N N . LEU A 1 180 ? 17.451 66.310 7.518 1.00 11.18 195 LEU A N 1
ATOM 1369 C CA . LEU A 1 180 ? 17.182 64.985 8.071 1.00 11.77 195 LEU A CA 1
ATOM 1370 C C . LEU A 1 180 ? 16.706 65.047 9.506 1.00 10.25 195 LEU A C 1
ATOM 1371 O O . LEU A 1 180 ? 15.910 64.207 9.949 1.00 12.34 195 LEU A O 1
ATOM 1376 N N . ALA A 1 181 ? 17.213 66.023 10.247 1.00 9.93 196 ALA A N 1
ATOM 1377 C CA . ALA A 1 181 ? 16.814 66.182 11.634 1.00 8.51 196 ALA A CA 1
ATOM 1378 C C . ALA A 1 181 ? 15.358 66.642 11.612 1.00 10.59 196 ALA A C 1
ATOM 1379 O O . ALA A 1 181 ? 14.553 66.208 12.434 1.00 10.36 196 ALA A O 1
ATOM 1381 N N . ALA A 1 182 ? 15.018 67.522 10.672 1.00 9.98 197 ALA A N 1
ATOM 1382 C CA . ALA A 1 182 ? 13.638 68.017 10.600 1.00 11.10 197 ALA A CA 1
ATOM 1383 C C . ALA A 1 182 ? 12.688 66.872 10.329 1.00 13.07 197 ALA A C 1
ATOM 1384 O O . ALA A 1 182 ? 11.595 66.817 10.890 1.00 14.64 197 ALA A O 1
ATOM 1386 N N . LYS A 1 183 ? 13.084 65.981 9.433 1.00 11.08 198 LYS A N 1
ATOM 1387 C CA . LYS A 1 183 ? 12.251 64.829 9.089 1.00 13.27 198 LYS A CA 1
ATOM 1388 C C . LYS A 1 183 ? 12.001 63.969 10.306 1.00 13.48 198 LYS A C 1
ATOM 1389 O O . LYS A 1 183 ? 10.861 63.547 10.559 1.00 14.42 198 LYS A O 1
ATOM 1395 N N . LEU A 1 184 ? 13.052 63.711 11.093 1.00 12.07 199 LEU A N 1
ATOM 1396 C CA . LEU A 1 184 ? 12.885 62.894 12.297 1.00 11.96 199 LEU A CA 1
ATOM 1397 C C . LEU A 1 184 ? 12.031 63.582 13.362 1.00 12.35 199 LEU A C 1
ATOM 1398 O O . LEU A 1 184 ? 11.094 62.984 13.896 1.00 12.54 199 LEU A O 1
ATOM 1403 N N . TYR A 1 185 ? 12.348 64.829 13.688 1.00 12.43 200 TYR A N 1
ATOM 1404 C CA . TYR A 1 185 ? 11.573 65.532 14.676 1.00 9.54 200 TYR A CA 1
ATOM 1405 C C . TYR A 1 185 ? 10.109 65.679 14.228 1.00 12.80 200 TYR A C 1
ATOM 1406 O O . TYR A 1 185 ? 9.203 65.554 15.043 1.00 11.44 200 TYR A O 1
ATOM 1415 N N . ASP A 1 186 ? 9.889 65.940 12.936 1.00 13.69 201 ASP A N 1
ATOM 1416 C CA . ASP A 1 186 ? 8.515 66.051 12.427 1.00 14.35 201 ASP A CA 1
ATOM 1417 C C . ASP A 1 186 ? 7.734 64.746 12.598 1.00 17.50 201 ASP A C 1
ATOM 1418 O O . ASP A 1 186 ? 6.497 64.773 12.601 1.00 16.34 201 ASP A O 1
ATOM 1423 N N . SER A 1 187 ? 8.439 63.605 12.698 1.00 16.34 202 SER A N 1
ATOM 1424 C CA . SER A 1 187 ? 7.743 62.324 12.896 1.00 16.84 202 SER A CA 1
ATOM 1425 C C . SER A 1 187 ? 7.348 62.059 14.354 1.00 18.86 202 SER A C 1
ATOM 1426 O O . SER A 1 187 ? 6.660 61.072 14.649 1.00 18.29 202 SER A O 1
ATOM 1429 N N . GLY A 1 188 ? 7.773 62.925 15.265 1.00 16.43 203 GLY A N 1
ATOM 1430 C CA . GLY A 1 188 ? 7.427 62.743 16.668 1.00 17.01 203 GLY A CA 1
ATOM 1431 C C . GLY A 1 188 ? 8.559 62.294 17.592 1.00 17.39 203 GLY A C 1
ATOM 1432 O O . GLY A 1 188 ? 8.369 62.134 18.781 1.00 16.13 203 GLY A O 1
ATOM 1433 N N . VAL A 1 189 ? 9.721 62.037 17.027 1.00 14.58 204 VAL A N 1
ATOM 1434 C CA . VAL A 1 189 ? 10.894 61.659 17.793 1.00 16.31 204 VAL A CA 1
ATOM 1435 C C . VAL A 1 189 ? 11.323 62.865 18.656 1.00 15.44 204 VAL A C 1
ATOM 1436 O O . VAL A 1 189 ? 11.211 64.002 18.208 1.00 18.29 204 VAL A O 1
ATOM 1440 N N . ASN A 1 190 ? 11.801 62.646 19.881 1.00 13.43 205 ASN A N 1
ATOM 1441 C CA . ASN A 1 190 ? 12.265 63.778 20.679 1.00 16.15 205 ASN A CA 1
ATOM 1442 C C . ASN A 1 190 ? 13.772 63.698 21.001 1.00 13.41 205 ASN A C 1
ATOM 1443 O O . ASN A 1 190 ? 14.325 64.606 21.638 1.00 13.91 205 ASN A O 1
ATOM 1448 N N . VAL A 1 191 ? 14.440 62.619 20.589 1.00 9.80 206 VAL A N 1
ATOM 1449 C CA . VAL A 1 191 ? 15.885 62.522 20.810 1.00 7.79 206 VAL A CA 1
ATOM 1450 C C . VAL A 1 191 ? 16.539 62.007 19.528 1.00 8.76 206 VAL A C 1
ATOM 1451 O O . VAL A 1 191 ? 16.047 61.040 18.935 1.00 9.42 206 VAL A O 1
ATOM 1455 N N . ILE A 1 192 ? 17.622 62.658 19.094 1.00 7.62 207 ILE A N 1
ATOM 1456 C CA . ILE A 1 192 ? 18.350 62.186 17.901 1.00 6.60 207 ILE A CA 1
ATOM 1457 C C . ILE A 1 192 ? 19.823 62.119 18.256 1.00 7.20 207 ILE A C 1
ATOM 1458 O O . ILE A 1 192 ? 20.379 63.080 18.794 1.00 7.39 207 ILE A O 1
ATOM 1463 N N . PHE A 1 193 ? 20.449 60.981 18.002 1.00 5.11 208 PHE A N 1
ATOM 1464 C CA . PHE A 1 193 ? 21.893 60.872 18.185 1.00 4.97 208 PHE A CA 1
ATOM 1465 C C . PHE A 1 193 ? 22.488 61.171 16.796 1.00 7.34 208 PHE A C 1
ATOM 1466 O O . PHE A 1 193 ? 22.145 60.495 15.825 1.00 8.17 208 PHE A O 1
ATOM 1474 N N . GLN A 1 194 ? 23.384 62.165 16.696 1.00 8.06 209 GLN A N 1
ATOM 1475 C CA . GLN A 1 194 ? 23.967 62.483 15.396 1.00 8.01 209 GLN A CA 1
ATOM 1476 C C . GLN A 1 194 ? 25.438 62.016 15.378 1.00 6.29 209 GLN A C 1
ATOM 1477 O O . GLN A 1 194 ? 26.189 62.277 16.317 1.00 7.20 209 GLN A O 1
ATOM 1483 N N . VAL A 1 195 ? 25.819 61.278 14.332 1.00 4.55 210 VAL A N 1
ATOM 1484 C CA . VAL A 1 195 ? 27.189 60.781 14.162 1.00 5.89 210 VAL A CA 1
ATOM 1485 C C . VAL A 1 195 ? 27.482 61.172 12.739 1.00 7.60 210 VAL A C 1
ATOM 1486 O O . VAL A 1 195 ? 27.575 60.323 11.847 1.00 9.45 210 VAL A O 1
ATOM 1490 N N . ALA A 1 196 ? 27.625 62.482 12.519 1.00 8.40 211 ALA A N 1
ATOM 1491 C CA . ALA A 1 196 ? 27.750 62.969 11.153 1.00 6.12 211 ALA A CA 1
ATOM 1492 C C . ALA A 1 196 ? 28.776 64.069 10.903 1.00 7.61 211 ALA A C 1
ATOM 1493 O O . ALA A 1 196 ? 28.679 64.789 9.909 1.00 9.32 211 ALA A O 1
ATOM 1495 N N . GLY A 1 197 ? 29.766 64.194 11.781 1.00 7.19 212 GLY A N 1
ATOM 1496 C CA . GLY A 1 197 ? 30.795 65.189 11.530 1.00 8.01 212 GLY A CA 1
ATOM 1497 C C . GLY A 1 197 ? 30.190 66.559 11.271 1.00 8.65 212 GLY A C 1
ATOM 1498 O O . GLY A 1 197 ? 29.252 66.966 11.969 1.00 8.64 212 GLY A O 1
ATOM 1499 N N . GLY A 1 198 ? 30.736 67.269 10.281 1.00 7.69 213 GLY A N 1
ATOM 1500 C CA . GLY A 1 198 ? 30.249 68.599 9.936 1.00 8.69 213 GLY A CA 1
ATOM 1501 C C . GLY A 1 198 ? 28.751 68.646 9.659 1.00 9.90 213 GLY A C 1
ATOM 1502 O O . GLY A 1 198 ? 28.071 69.611 10.052 1.00 9.26 213 GLY A O 1
ATOM 1503 N N . THR A 1 199 ? 28.236 67.639 8.965 1.00 6.89 214 THR A N 1
ATOM 1504 C CA . THR A 1 199 ? 26.799 67.568 8.672 1.00 7.09 214 THR A CA 1
ATOM 1505 C C . THR A 1 199 ? 26.021 67.639 9.990 1.00 7.41 214 THR A C 1
ATOM 1506 O O . THR A 1 199 ? 24.909 68.214 10.062 1.00 8.55 214 THR A O 1
ATOM 1510 N N . GLY A 1 200 ? 26.606 67.035 11.013 1.00 7.11 215 GLY A N 1
ATOM 1511 C CA . GLY A 1 200 ? 25.969 67.036 12.334 1.00 9.60 215 GLY A CA 1
ATOM 1512 C C . GLY A 1 200 ? 25.702 68.413 12.923 1.00 9.86 215 GLY A C 1
ATOM 1513 O O . GLY A 1 200 ? 24.814 68.573 13.765 1.00 9.28 215 GLY A O 1
ATOM 1514 N N . ASN A 1 201 ? 26.461 69.417 12.506 1.00 8.66 216 ASN A N 1
ATOM 1515 C CA . ASN A 1 201 ? 26.235 70.771 13.044 1.00 7.49 216 ASN A CA 1
ATOM 1516 C C . ASN A 1 201 ? 24.882 71.298 12.631 1.00 9.60 216 ASN A C 1
ATOM 1517 O O . ASN A 1 201 ? 24.290 72.137 13.326 1.00 9.37 216 ASN A O 1
ATOM 1522 N N . GLY A 1 202 ? 24.391 70.785 11.501 1.00 9.10 217 GLY A N 1
ATOM 1523 C CA . GLY A 1 202 ? 23.063 71.147 11.026 1.00 9.46 217 GLY A CA 1
ATOM 1524 C C . GLY A 1 202 ? 21.997 70.445 11.865 1.00 8.96 217 GLY A C 1
ATOM 1525 O O . GLY A 1 202 ? 20.907 70.974 12.024 1.00 7.74 217 GLY A O 1
ATOM 1526 N N . VAL A 1 203 ? 22.286 69.243 12.369 1.00 7.28 218 VAL A N 1
ATOM 1527 C CA . VAL A 1 203 ? 21.321 68.536 13.212 1.00 8.70 218 VAL A CA 1
ATOM 1528 C C . VAL A 1 203 ? 21.194 69.308 14.523 1.00 8.82 218 VAL A C 1
ATOM 1529 O O . VAL A 1 203 ? 20.081 69.550 15.014 1.00 9.14 218 VAL A O 1
ATOM 1533 N N . ILE A 1 204 ? 22.335 69.739 15.065 1.00 8.14 219 ILE A N 1
ATOM 1534 C CA . ILE A 1 204 ? 22.308 70.489 16.300 1.00 9.43 219 ILE A CA 1
ATOM 1535 C C . ILE A 1 204 ? 21.561 71.801 16.088 1.00 10.20 219 ILE A C 1
ATOM 1536 O O . ILE A 1 204 ? 20.771 72.203 16.950 1.00 8.96 219 ILE A O 1
ATOM 1541 N N . LYS A 1 205 ? 21.779 72.464 14.943 1.00 9.18 220 LYS A N 1
ATOM 1542 C CA . LYS A 1 205 ? 21.075 73.721 14.661 1.00 11.58 220 LYS A CA 1
ATOM 1543 C C . LYS A 1 205 ? 19.572 73.504 14.647 1.00 11.61 220 LYS A C 1
ATOM 1544 O O . LYS A 1 205 ? 18.812 74.269 15.241 1.00 10.76 220 LYS A O 1
ATOM 1550 N N . GLU A 1 206 ? 19.127 72.460 13.952 1.00 9.41 221 GLU A N 1
ATOM 1551 C CA . GLU A 1 206 ? 17.689 72.191 13.891 1.00 10.10 221 GLU A CA 1
ATOM 1552 C C . GLU A 1 206 ? 17.132 71.975 15.293 1.00 11.64 221 GLU A C 1
ATOM 1553 O O . GLU A 1 206 ? 16.040 72.454 15.609 1.00 10.51 221 GLU A O 1
ATOM 1559 N N . ALA A 1 207 ? 17.862 71.221 16.125 1.00 10.37 222 ALA A N 1
ATOM 1560 C CA . ALA A 1 207 ? 17.408 70.983 17.484 1.00 10.80 222 ALA A CA 1
ATOM 1561 C C . ALA A 1 207 ? 17.295 72.321 18.239 1.00 9.73 222 ALA A C 1
ATOM 1562 O O . ALA A 1 207 ? 16.315 72.574 18.935 1.00 10.23 222 ALA A O 1
ATOM 1564 N N . ARG A 1 208 ? 18.298 73.178 18.118 1.00 9.56 223 ARG A N 1
ATOM 1565 C CA . ARG A 1 208 ? 18.231 74.471 18.801 1.00 9.51 223 ARG A CA 1
ATOM 1566 C C . ARG A 1 208 ? 17.005 75.274 18.360 1.00 13.21 223 ARG A C 1
ATOM 1567 O O . ARG A 1 208 ? 16.285 75.859 19.199 1.00 12.72 223 ARG A O 1
ATOM 1575 N N . ASP A 1 209 ? 16.771 75.285 17.052 1.00 11.30 224 ASP A N 1
ATOM 1576 C CA . ASP A 1 209 ? 15.650 76.026 16.479 1.00 15.41 224 ASP A CA 1
ATOM 1577 C C . ASP A 1 209 ? 14.330 75.484 17.018 1.00 16.39 224 ASP A C 1
ATOM 1578 O O . ASP A 1 209 ? 13.442 76.247 17.324 1.00 15.13 224 ASP A O 1
ATOM 1583 N N . ARG A 1 210 ? 14.206 74.174 17.139 1.00 14.81 225 ARG A N 1
ATOM 1584 C CA . ARG A 1 210 ? 12.965 73.599 17.645 1.00 14.83 225 ARG A CA 1
ATOM 1585 C C . ARG A 1 210 ? 12.712 73.892 19.117 1.00 14.22 225 ARG A C 1
ATOM 1586 O O . ARG A 1 210 ? 11.585 74.228 19.510 1.00 18.19 225 ARG A O 1
ATOM 1594 N N . ARG A 1 211 ? 13.739 73.768 19.934 1.00 12.27 226 ARG A N 1
ATOM 1595 C CA . ARG A 1 211 ? 13.584 74.017 21.353 1.00 14.25 226 ARG A CA 1
ATOM 1596 C C . ARG A 1 211 ? 13.266 75.476 21.647 1.00 17.06 226 ARG A C 1
ATOM 1597 O O . ARG A 1 211 ? 12.508 75.790 22.586 1.00 19.68 226 ARG A O 1
ATOM 1605 N N . LEU A 1 212 ? 13.884 76.357 20.856 1.00 15.83 227 LEU A N 1
ATOM 1606 C CA . LEU A 1 212 ? 13.701 77.787 20.996 1.00 19.63 227 LEU A CA 1
ATOM 1607 C C . LEU A 1 212 ? 12.223 78.094 20.940 1.00 21.76 227 LEU A C 1
ATOM 1608 O O . LEU A 1 212 ? 11.741 78.980 21.660 1.00 22.98 227 LEU A O 1
ATOM 1613 N N A ASN A 1 213 ? 11.497 77.365 20.095 0.47 22.17 228 ASN A N 1
ATOM 1614 N N B ASN A 1 213 ? 11.497 77.365 20.095 0.53 22.17 228 ASN A N 1
ATOM 1615 C CA A ASN A 1 213 ? 10.059 77.574 19.945 0.47 24.13 228 ASN A CA 1
ATOM 1616 C CA B ASN A 1 213 ? 10.059 77.574 19.945 0.53 24.13 228 ASN A CA 1
ATOM 1617 C C A ASN A 1 213 ? 9.195 76.559 20.704 0.47 24.93 228 ASN A C 1
ATOM 1618 C C B ASN A 1 213 ? 9.195 76.559 20.704 0.53 24.93 228 ASN A C 1
ATOM 1619 O O A ASN A 1 213 ? 8.139 76.152 20.225 0.47 26.84 228 ASN A O 1
ATOM 1620 O O B ASN A 1 213 ? 8.139 76.152 20.225 0.53 26.84 228 ASN A O 1
ATOM 1629 N N . GLY A 1 214 ? 9.656 76.142 21.878 1.00 24.78 229 GLY A N 1
ATOM 1630 C CA . GLY A 1 214 ? 8.885 75.219 22.692 1.00 23.10 229 GLY A CA 1
ATOM 1631 C C . GLY A 1 214 ? 8.701 73.745 22.383 1.00 25.26 229 GLY A C 1
ATOM 1632 O O . GLY A 1 214 ? 7.853 73.106 23.021 1.00 25.24 229 GLY A O 1
ATOM 1633 N N . GLN A 1 215 ? 9.445 73.191 21.425 1.00 20.14 230 GLN A N 1
ATOM 1634 C CA . GLN A 1 215 ? 9.317 71.748 21.129 1.00 22.77 230 GLN A CA 1
ATOM 1635 C C . GLN A 1 215 ? 10.340 71.080 22.028 1.00 20.24 230 GLN A C 1
ATOM 1636 O O . GLN A 1 215 ? 11.521 71.450 22.048 1.00 20.32 230 GLN A O 1
ATOM 1642 N N . ASP A 1 216 ? 9.890 70.102 22.800 1.00 16.06 231 ASP A N 1
ATOM 1643 C CA . ASP A 1 216 ? 10.769 69.453 23.742 1.00 19.70 231 ASP A CA 1
ATOM 1644 C C . ASP A 1 216 ? 11.629 68.404 23.063 1.00 17.32 231 ASP A C 1
ATOM 1645 O O . ASP A 1 216 ? 11.381 67.216 23.244 1.00 20.51 231 ASP A O 1
ATOM 1650 N N . VAL A 1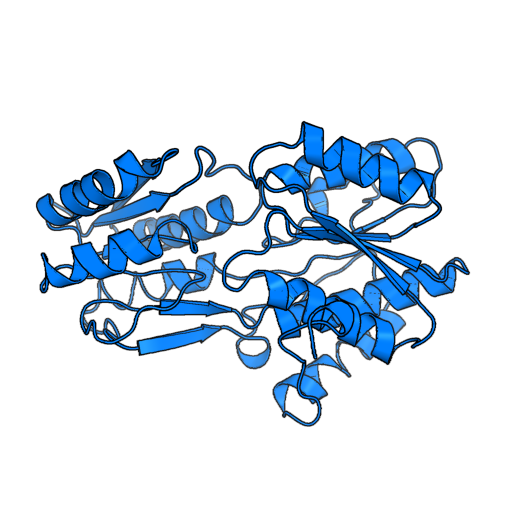 217 ? 12.623 68.844 22.297 1.00 16.02 232 VAL A N 1
ATOM 1651 C CA . VAL A 1 217 ? 13.526 67.920 21.603 1.00 12.81 232 VAL A CA 1
ATOM 1652 C C . VAL A 1 217 ? 14.963 67.973 22.130 1.00 13.79 232 VAL A C 1
ATOM 1653 O O . VAL A 1 217 ? 15.368 68.916 22.815 1.00 13.08 232 VAL A O 1
ATOM 1657 N N . TRP A 1 218 ? 15.734 66.951 21.766 1.00 9.52 233 TRP A N 1
ATOM 1658 C CA . TRP A 1 218 ? 17.103 66.833 22.235 1.00 7.91 233 TRP A CA 1
ATOM 1659 C C . TRP A 1 218 ? 17.980 66.248 21.147 1.00 6.95 233 TRP A C 1
ATOM 1660 O O . TRP A 1 218 ? 17.485 65.582 20.251 1.00 7.56 233 TRP A O 1
ATOM 1671 N N . VAL A 1 219 ? 19.275 66.484 21.272 1.00 7.20 234 VAL A N 1
ATOM 1672 C CA . VAL A 1 219 ? 20.234 65.888 20.353 1.00 8.43 234 VAL A CA 1
ATOM 1673 C C . VAL A 1 219 ? 21.404 65.369 21.188 1.00 8.04 234 VAL A C 1
ATOM 1674 O O . VAL A 1 219 ? 21.682 65.912 22.267 1.00 7.82 234 VAL A O 1
ATOM 1678 N N . ILE A 1 220 ? 22.066 64.296 20.722 1.00 6.45 235 ILE A N 1
ATOM 1679 C CA . ILE A 1 220 ? 23.234 63.748 21.407 1.00 7.06 235 ILE A CA 1
ATOM 1680 C C . ILE A 1 220 ? 24.353 63.990 20.414 1.00 8.79 235 ILE A C 1
ATOM 1681 O O . ILE A 1 220 ? 24.234 63.612 19.253 1.00 7.03 235 ILE A O 1
ATOM 1686 N N . GLY A 1 221 ? 25.400 64.664 20.876 1.00 6.43 236 GLY A N 1
ATOM 1687 C CA . GLY A 1 221 ? 26.524 64.995 20.014 1.00 7.34 236 GLY A CA 1
ATOM 1688 C C . GLY A 1 221 ? 27.522 63.872 19.863 1.00 7.27 236 GLY A C 1
ATOM 1689 O O . GLY A 1 221 ? 27.307 62.794 20.418 1.00 6.71 236 GLY A O 1
ATOM 1690 N N . VAL A 1 222 ? 28.623 64.146 19.158 1.00 5.01 237 VAL A N 1
ATOM 1691 C CA . VAL A 1 222 ? 29.630 63.115 18.919 1.00 7.02 237 VAL A CA 1
ATOM 1692 C C . VAL A 1 222 ? 31.004 63.761 18.786 1.00 9.33 237 VAL A C 1
ATOM 1693 O O . VAL A 1 222 ? 31.099 64.942 18.503 1.00 8.37 237 VAL A O 1
ATOM 1697 N N . ASP A 1 223 ? 32.037 62.946 19.004 1.00 8.44 238 ASP A N 1
ATOM 1698 C CA . ASP A 1 223 ? 33.457 63.301 18.884 1.00 8.10 238 ASP A CA 1
ATOM 1699 C C . ASP A 1 223 ? 33.958 64.197 19.992 1.00 8.90 238 ASP A C 1
ATOM 1700 O O . ASP A 1 223 ? 34.860 63.820 20.731 1.00 10.17 238 ASP A O 1
ATOM 1705 N N . ARG A 1 224 ? 33.381 65.396 20.081 1.00 8.94 239 ARG A N 1
ATOM 1706 C CA . ARG A 1 224 ? 33.730 66.378 21.124 1.00 12.02 239 ARG A CA 1
ATOM 1707 C C . ARG A 1 224 ? 32.560 66.445 22.139 1.00 10.66 239 ARG A C 1
ATOM 1708 O O . ARG A 1 224 ? 31.463 65.955 21.874 1.00 10.16 239 ARG A O 1
ATOM 1716 N N . ASP A 1 225 ? 32.805 67.046 23.304 1.00 10.30 240 ASP A N 1
ATOM 1717 C CA . ASP A 1 225 ? 31.710 67.305 24.223 1.00 9.30 240 ASP A CA 1
ATOM 1718 C C . ASP A 1 225 ? 31.030 68.530 23.563 1.00 8.66 240 ASP A C 1
ATOM 1719 O O . ASP A 1 225 ? 31.541 69.660 23.648 1.00 9.91 240 ASP A O 1
ATOM 1724 N N . GLN A 1 226 ? 29.910 68.306 22.872 1.00 8.53 241 GLN A N 1
ATOM 1725 C CA . GLN A 1 226 ? 29.206 69.365 22.155 1.00 7.12 241 GLN A CA 1
ATOM 1726 C C . GLN A 1 226 ? 28.124 70.125 22.917 1.00 8.17 241 GLN A C 1
ATOM 1727 O O . GLN A 1 226 ? 27.306 70.833 22.322 1.00 8.56 241 GLN A O 1
ATOM 1733 N N . TYR A 1 227 ? 28.159 70.034 24.242 1.00 7.75 242 TYR A N 1
ATOM 1734 C CA . TYR A 1 227 ? 27.153 70.689 25.059 1.00 9.47 242 TYR A CA 1
ATOM 1735 C C . TYR A 1 227 ? 26.982 72.179 24.748 1.00 9.65 242 TYR A C 1
ATOM 1736 O O . TYR A 1 227 ? 25.860 72.644 24.581 1.00 10.68 242 TYR A O 1
ATOM 1745 N N . MET A 1 228 ? 28.073 72.934 24.673 1.00 9.06 243 MET A N 1
ATOM 1746 C CA . MET A 1 228 ? 27.905 74.373 24.437 1.00 9.55 243 MET A CA 1
ATOM 1747 C C . MET A 1 228 ? 27.399 74.724 23.056 1.00 10.69 243 MET A C 1
ATOM 1748 O O . MET A 1 228 ? 26.769 75.773 22.870 1.00 11.08 243 MET A O 1
ATOM 1753 N N . ASP A 1 229 ? 27.679 73.846 22.081 1.00 8.97 244 ASP A N 1
ATOM 1754 C CA . ASP A 1 229 ? 27.236 74.024 20.713 1.00 10.15 244 ASP A CA 1
ATOM 1755 C C . ASP A 1 229 ? 25.703 74.046 20.641 1.00 10.48 244 ASP A C 1
ATOM 1756 O O . ASP A 1 229 ? 25.129 74.520 19.663 1.00 10.90 244 ASP A O 1
ATOM 1761 N N . GLY A 1 230 ? 25.036 73.495 21.654 1.00 10.01 245 GLY A N 1
ATOM 1762 C CA . GLY A 1 230 ? 23.589 73.451 21.642 1.00 7.93 245 GLY A CA 1
ATOM 1763 C C . GLY A 1 230 ? 22.841 74.483 22.482 1.00 9.93 245 GLY A C 1
ATOM 1764 O O . GLY A 1 230 ? 21.627 74.393 22.617 1.00 11.61 245 GLY A O 1
ATOM 1765 N N . VAL A 1 231 ? 23.546 75.461 23.046 1.00 13.00 246 VAL A N 1
ATOM 1766 C CA . VAL A 1 231 ? 22.879 76.487 23.866 1.00 14.47 246 VAL A CA 1
ATOM 1767 C C . VAL A 1 231 ? 21.953 77.320 22.968 1.00 16.53 246 VAL A C 1
ATOM 1768 O O . VAL A 1 231 ? 22.395 77.908 21.975 1.00 15.08 246 VAL A O 1
ATOM 1772 N N . TYR A 1 232 ? 20.664 77.375 23.323 1.00 13.81 247 TYR A N 1
ATOM 1773 C CA . TYR A 1 232 ? 19.679 78.045 22.489 1.00 17.20 247 TYR A CA 1
ATOM 1774 C C . TYR A 1 232 ? 18.923 79.225 23.081 1.00 18.79 247 TYR A C 1
ATOM 1775 O O . TYR A 1 232 ? 18.226 79.928 22.350 1.00 20.23 247 TYR A O 1
ATOM 1784 N N . ASP A 1 233 ? 19.034 79.439 24.380 1.00 19.42 248 ASP A N 1
ATOM 1785 C CA . ASP A 1 233 ? 18.268 80.536 24.964 1.00 22.55 248 ASP A CA 1
ATOM 1786 C C . ASP A 1 233 ? 19.091 81.317 25.943 1.00 26.85 248 ASP A C 1
ATOM 1787 O O . ASP A 1 233 ? 18.550 82.025 26.806 1.00 27.88 248 ASP A O 1
ATOM 1792 N N . GLY A 1 234 ? 20.403 81.194 25.818 1.00 26.68 249 GLY A N 1
ATOM 1793 C CA . GLY A 1 234 ? 21.260 81.932 26.719 1.00 29.96 249 GLY A CA 1
ATOM 1794 C C . GLY A 1 234 ? 21.681 81.117 27.913 1.00 30.32 249 GLY A C 1
ATOM 1795 O O . GLY A 1 234 ? 22.733 81.371 28.490 1.00 32.30 249 GLY A O 1
ATOM 1796 N N . SER A 1 235 ? 20.877 80.125 28.288 1.00 30.63 250 SER A N 1
ATOM 1797 C CA . SER A 1 235 ? 21.214 79.295 29.438 1.00 28.16 250 SER A CA 1
ATOM 1798 C C . SER A 1 235 ? 21.185 77.795 29.124 1.00 26.87 250 SER A C 1
ATOM 1799 O O . SER A 1 235 ? 22.174 77.078 29.290 1.00 29.22 250 SER A O 1
ATOM 1802 N N . LYS A 1 236 ? 20.043 77.330 28.653 1.00 22.02 251 LYS A N 1
ATOM 1803 C CA . LYS A 1 236 ? 19.856 75.914 28.394 1.00 19.16 251 LYS A CA 1
ATOM 1804 C C . LYS A 1 236 ? 20.424 75.384 27.095 1.00 16.13 251 LYS A C 1
ATOM 1805 O O . LYS A 1 236 ? 20.571 76.118 26.116 1.00 12.76 251 LYS A O 1
ATOM 1811 N N . SER A 1 237 ? 20.761 74.092 27.080 1.00 14.00 252 SER A N 1
ATOM 1812 C CA . SER A 1 237 ? 21.286 73.499 25.847 1.00 10.97 252 SER A CA 1
ATOM 1813 C C . SER A 1 237 ? 20.422 72.329 25.430 1.00 10.36 252 SER A C 1
ATOM 1814 O O . SER A 1 237 ? 19.879 71.623 26.282 1.00 9.92 252 SER A O 1
ATOM 1817 N N A VAL A 1 238 ? 20.330 72.108 24.118 0.44 10.66 253 VAL A N 1
ATOM 1818 N N B VAL A 1 238 ? 20.326 72.112 24.118 0.56 10.65 253 VAL A N 1
ATOM 1819 C CA A VAL A 1 238 ? 19.547 71.003 23.575 0.44 10.77 253 VAL A CA 1
ATOM 1820 C CA B VAL A 1 238 ? 19.550 70.996 23.571 0.56 10.78 253 VAL A CA 1
ATOM 1821 C C A VAL A 1 238 ? 20.369 69.714 23.503 0.44 10.09 253 VAL A C 1
ATOM 1822 C C B VAL A 1 238 ? 20.368 69.711 23.502 0.56 10.09 253 VAL A C 1
ATOM 1823 O O A VAL A 1 238 ? 19.852 68.650 23.154 0.44 8.92 253 VAL A O 1
ATOM 1824 O O B VAL A 1 238 ? 19.850 68.647 23.156 0.56 8.88 253 VAL A O 1
ATOM 1831 N N . VAL A 1 239 ? 21.646 69.808 23.845 1.00 9.59 254 VAL A N 1
ATOM 1832 C CA . VAL A 1 239 ? 22.517 68.631 23.804 1.00 9.80 254 VAL A CA 1
ATOM 1833 C C . VAL A 1 239 ? 22.347 67.828 25.098 1.00 9.29 254 VAL A C 1
ATOM 1834 O O . VAL A 1 239 ? 22.763 68.263 26.181 1.00 10.17 254 VAL A O 1
ATOM 1838 N N . LEU A 1 240 ? 21.720 66.658 24.974 1.00 7.97 255 LEU A N 1
ATOM 1839 C CA . LEU A 1 240 ? 21.449 65.780 26.124 1.00 8.51 255 LEU A CA 1
ATOM 1840 C C . LEU A 1 240 ? 22.778 65.302 26.719 1.00 9.45 255 LEU A C 1
ATOM 1841 O O . LEU A 1 240 ? 22.968 65.302 27.948 1.00 9.32 255 LEU A O 1
ATOM 1846 N N . THR A 1 241 ? 23.663 64.823 25.836 1.00 7.11 256 THR A N 1
ATOM 1847 C CA . THR A 1 241 ? 25.027 64.406 26.182 1.00 7.55 256 THR A CA 1
ATOM 1848 C C . THR A 1 241 ? 25.770 64.227 24.844 1.00 7.64 256 THR A C 1
ATOM 1849 O O . THR A 1 241 ? 25.223 64.611 23.790 1.00 7.57 256 THR A O 1
ATOM 1853 N N . SER A 1 242 ? 27.002 63.709 24.864 1.00 6.33 257 SER A N 1
ATOM 1854 C CA . SER A 1 242 ? 27.754 63.484 23.606 1.00 7.42 257 SER A CA 1
ATOM 1855 C C . SER A 1 242 ? 28.548 62.194 23.713 1.00 8.23 257 SER A C 1
ATOM 1856 O O . SER A 1 242 ? 28.964 61.805 24.793 1.00 7.75 257 SER A O 1
ATOM 1859 N N . MET A 1 243 ? 28.732 61.524 22.581 1.00 6.57 258 MET A N 1
ATOM 1860 C CA . MET A 1 243 ? 29.542 60.308 22.577 1.00 4.95 258 MET A CA 1
ATOM 1861 C C . MET A 1 243 ? 30.937 60.824 22.193 1.00 8.51 258 MET A C 1
ATOM 1862 O O . MET A 1 243 ? 31.280 60.974 21.011 1.00 7.39 258 MET A O 1
ATOM 1867 N N . VAL A 1 244 ? 31.727 61.109 23.212 1.00 7.23 259 VAL A N 1
ATOM 1868 C CA . VAL A 1 244 ? 33.071 61.626 23.020 1.00 8.90 259 VAL A CA 1
ATOM 1869 C C . VAL A 1 244 ? 34.003 60.560 22.440 1.00 8.84 259 VAL A C 1
ATOM 1870 O O . VAL A 1 244 ? 33.938 59.411 22.833 1.00 10.54 259 VAL A O 1
ATOM 1874 N N . LYS A 1 245 ? 34.865 60.957 21.500 1.00 7.53 260 LYS A N 1
ATOM 1875 C CA . LYS A 1 245 ? 35.786 60.000 20.858 1.00 5.94 260 LYS A CA 1
ATOM 1876 C C . LYS A 1 245 ? 37.101 60.726 20.778 1.00 8.13 260 LYS A C 1
ATOM 1877 O O . LYS A 1 245 ? 37.235 61.662 19.988 1.00 9.64 260 LYS A O 1
ATOM 1883 N N . ARG A 1 246 ? 38.059 60.312 21.611 1.00 9.23 261 ARG A N 1
ATOM 1884 C CA . ARG A 1 246 ? 39.332 61.010 21.705 1.00 11.59 261 ARG A CA 1
ATOM 1885 C C . ARG A 1 246 ? 40.369 60.744 20.605 1.00 10.93 261 ARG A C 1
ATOM 1886 O O . ARG A 1 246 ? 41.484 60.283 20.863 1.00 10.93 261 ARG A O 1
ATOM 1894 N N . ALA A 1 247 ? 39.984 61.063 19.386 1.00 9.95 262 ALA A N 1
ATOM 1895 C CA . ALA A 1 247 ? 40.863 60.926 18.239 1.00 10.76 262 ALA A CA 1
ATOM 1896 C C . ALA A 1 247 ? 42.044 61.899 18.429 1.00 12.14 262 ALA A C 1
ATOM 1897 O O . ALA A 1 247 ? 43.122 61.719 17.840 1.00 11.47 262 ALA A O 1
ATOM 1899 N N . ASP A 1 248 ? 41.849 62.920 19.259 1.00 11.81 263 ASP A N 1
ATOM 1900 C CA . ASP A 1 248 ? 42.908 63.886 19.501 1.00 12.21 263 ASP A CA 1
ATOM 1901 C C . ASP A 1 248 ? 44.018 63.225 20.305 1.00 14.43 263 ASP A C 1
ATOM 1902 O O . ASP A 1 248 ? 45.203 63.406 20.012 1.00 12.16 263 ASP A O 1
ATOM 1907 N N . VAL A 1 249 ? 43.627 62.439 21.307 1.00 10.64 264 VAL A N 1
ATOM 1908 C CA . VAL A 1 249 ? 44.601 61.755 22.151 1.00 14.35 264 VAL A CA 1
ATOM 1909 C C . VAL A 1 249 ? 45.330 60.696 21.351 1.00 13.51 264 VAL A C 1
ATOM 1910 O O . VAL A 1 249 ? 46.543 60.515 21.501 1.00 12.95 264 VAL A O 1
ATOM 1914 N N . ALA A 1 250 ? 44.603 59.995 20.477 1.00 12.68 265 ALA A N 1
ATOM 1915 C CA . ALA A 1 250 ? 45.256 58.983 19.657 1.00 13.75 265 ALA A CA 1
ATOM 1916 C C . ALA A 1 250 ? 46.306 59.656 18.770 1.00 13.37 265 ALA A C 1
ATOM 1917 O O . ALA A 1 250 ? 47.444 59.190 18.675 1.00 11.62 265 ALA A O 1
ATOM 1919 N N . ALA A 1 251 ? 45.924 60.748 18.114 1.00 10.42 266 ALA A N 1
ATOM 1920 C CA . ALA A 1 251 ? 46.860 61.436 17.224 1.00 13.03 266 ALA A CA 1
ATOM 1921 C C . ALA A 1 251 ? 48.041 61.986 18.007 1.00 12.44 266 ALA A C 1
ATOM 1922 O O . ALA A 1 251 ? 49.194 61.902 17.575 1.00 12.32 266 ALA A O 1
ATOM 1924 N N . GLU A 1 252 ? 47.757 62.542 19.171 1.00 10.64 267 GLU A N 1
ATOM 1925 C CA . GLU A 1 252 ? 48.833 63.133 19.964 1.00 12.78 267 GLU A CA 1
ATOM 1926 C C . GLU A 1 252 ? 49.810 62.087 20.463 1.00 10.32 267 GLU A C 1
ATOM 1927 O O . GLU A 1 252 ? 51.061 62.244 20.343 1.00 13.05 267 GLU A O 1
ATOM 1933 N N . ARG A 1 253 ? 49.270 61.004 21.021 1.00 11.63 268 ARG A N 1
ATOM 1934 C CA . ARG A 1 253 ? 50.127 59.954 21.567 1.00 13.43 268 ARG A CA 1
ATOM 1935 C C . ARG A 1 253 ? 50.995 59.202 20.570 1.00 12.54 268 ARG A C 1
ATOM 1936 O O . ARG A 1 253 ? 52.162 58.914 20.859 1.00 13.68 268 ARG A O 1
ATOM 1944 N N A ILE A 1 254 ? 50.438 58.879 19.413 0.52 10.83 269 ILE A N 1
ATOM 1945 N N B ILE A 1 254 ? 50.436 58.883 19.408 0.48 11.02 269 ILE A N 1
ATOM 1946 C CA A ILE A 1 254 ? 51.177 58.134 18.404 0.52 11.54 269 ILE A CA 1
ATOM 1947 C CA B ILE A 1 254 ? 51.179 58.133 18.400 0.48 11.70 269 ILE A CA 1
ATOM 1948 C C A ILE A 1 254 ? 52.200 59.068 17.737 0.52 11.77 269 ILE A C 1
ATOM 1949 C C B ILE A 1 254 ? 52.204 59.065 17.740 0.48 11.80 269 ILE A C 1
ATOM 1950 O O A ILE A 1 254 ? 53.297 58.628 17.371 0.52 12.76 269 ILE A O 1
ATOM 1951 O O B ILE A 1 254 ? 53.306 58.634 17.381 0.48 12.54 269 ILE A O 1
ATOM 1960 N N . SER A 1 255 ? 51.866 60.350 17.634 1.00 10.59 270 SER A N 1
ATOM 1961 C CA . SER A 1 255 ? 52.808 61.320 17.063 1.00 13.40 270 SER A CA 1
ATOM 1962 C C . SER A 1 255 ? 54.018 61.335 18.029 1.00 13.18 270 SER A C 1
ATOM 1963 O O . SER A 1 255 ? 55.175 61.349 17.594 1.00 12.13 270 SER A O 1
ATOM 1966 N N . LYS A 1 256 ? 53.759 61.325 19.339 1.00 11.99 271 LYS A N 1
ATOM 1967 C CA . LYS A 1 256 ? 54.853 61.345 20.313 1.00 13.12 271 LYS A CA 1
ATOM 1968 C C . LYS A 1 256 ? 55.700 60.084 20.234 1.00 10.50 271 LYS A C 1
ATOM 1969 O O . LYS A 1 256 ? 56.926 60.143 20.358 1.00 11.70 271 LYS A O 1
ATOM 1975 N N A MET A 1 257 ? 55.059 58.932 20.046 0.51 11.49 272 MET A N 1
ATOM 1976 N N B MET A 1 257 ? 55.060 58.928 20.048 0.49 11.53 272 MET A N 1
ATOM 1977 C CA A MET A 1 257 ? 55.808 57.688 19.946 0.51 12.32 272 MET A CA 1
ATOM 1978 C CA B MET A 1 257 ? 55.816 57.683 19.941 0.49 12.35 272 MET A CA 1
ATOM 1979 C C A MET A 1 257 ? 56.697 57.730 18.698 0.51 13.65 272 MET A C 1
ATOM 1980 C C B MET A 1 257 ? 56.700 57.723 18.697 0.49 13.52 272 MET A C 1
ATOM 1981 O O A MET A 1 257 ? 57.843 57.281 18.742 0.51 11.62 272 MET A O 1
ATOM 1982 O O B MET A 1 257 ? 57.846 57.283 18.738 0.49 11.63 272 MET A O 1
ATOM 1991 N N . ALA A 1 258 ? 56.180 58.274 17.601 1.00 10.59 273 ALA A N 1
ATOM 1992 C CA . ALA A 1 258 ? 56.976 58.363 16.371 1.00 11.13 273 ALA A CA 1
ATOM 1993 C C . ALA A 1 258 ? 58.207 59.241 16.644 1.00 12.02 273 ALA A C 1
ATOM 1994 O O . ALA A 1 258 ? 59.357 58.879 16.312 1.00 10.86 273 ALA A O 1
ATOM 1996 N N . TYR A 1 259 ? 57.956 60.369 17.278 1.00 10.79 274 TYR A N 1
ATOM 1997 C CA . TYR A 1 259 ? 58.988 61.366 17.628 1.00 9.97 274 TYR A CA 1
ATOM 1998 C C . TYR A 1 259 ? 60.050 60.763 18.543 1.00 14.35 274 TYR A C 1
ATOM 1999 O O . TYR A 1 259 ? 61.251 61.054 18.423 1.00 15.14 274 TYR A O 1
ATOM 2008 N N . ASP A 1 260 ? 59.614 59.898 19.449 1.00 10.15 275 ASP A N 1
ATOM 2009 C CA . ASP A 1 260 ? 60.519 59.294 20.423 1.00 14.58 275 ASP A CA 1
ATOM 2010 C C . ASP A 1 260 ? 61.199 57.979 19.999 1.00 14.93 275 ASP A C 1
ATOM 2011 O O . ASP A 1 260 ? 61.994 57.441 20.761 1.00 18.59 275 ASP A O 1
ATOM 2016 N N . GLY A 1 261 ? 60.882 57.485 18.799 1.00 16.83 276 GLY A N 1
ATOM 2017 C CA . GLY A 1 261 ? 61.476 56.260 18.286 1.00 15.65 276 GLY A CA 1
ATOM 2018 C C . GLY A 1 261 ? 60.760 54.985 18.685 1.00 16.87 276 GLY A C 1
ATOM 2019 O O . GLY A 1 261 ? 61.242 53.888 18.405 1.00 19.99 276 GLY A O 1
ATOM 2020 N N . SER A 1 262 ? 59.599 55.118 19.320 1.00 15.98 277 SER A N 1
ATOM 2021 C CA . SER A 1 262 ? 58.873 53.933 19.762 1.00 14.91 277 SER A CA 1
ATOM 2022 C C . SER A 1 262 ? 57.592 53.687 18.973 1.00 15.98 277 SER A C 1
ATOM 2023 O O . SER A 1 262 ? 56.682 53.039 19.473 1.00 16.02 277 SER A O 1
ATOM 2026 N N . PHE A 1 263 ? 57.530 54.203 17.744 1.00 14.86 278 PHE A N 1
ATOM 2027 C CA . PHE A 1 263 ? 56.354 54.023 16.877 1.00 15.18 278 PHE A CA 1
ATOM 2028 C C . PHE A 1 263 ? 56.047 52.525 16.835 1.00 14.52 278 PHE A C 1
ATOM 2029 O O . PHE A 1 263 ? 56.924 51.734 16.450 1.00 12.83 278 PHE A O 1
ATOM 2037 N N . PRO A 1 264 ? 54.808 52.120 17.196 1.00 14.50 279 PRO A N 1
ATOM 2038 C CA . PRO A 1 264 ? 54.405 50.704 17.202 1.00 15.89 279 PRO A CA 1
ATOM 2039 C C . PRO A 1 264 ? 53.948 50.250 15.825 1.00 14.25 279 PRO A C 1
ATOM 2040 O O . PRO A 1 264 ? 52.807 49.794 15.647 1.00 15.04 279 PRO A O 1
ATOM 2044 N N . GLY A 1 265 ? 54.843 50.381 14.852 1.00 15.52 280 GLY A N 1
ATOM 2045 C CA . GLY A 1 265 ? 54.505 50.036 13.484 1.00 13.42 280 GLY A CA 1
ATOM 2046 C C . GLY A 1 265 ? 53.981 48.619 13.354 1.00 16.39 280 GLY A C 1
ATOM 2047 O O . GLY A 1 265 ? 54.494 47.681 14.015 1.00 15.85 280 GLY A O 1
ATOM 2048 N N . GLY A 1 266 ? 52.968 48.472 12.491 1.00 13.98 281 GLY A N 1
ATOM 2049 C CA . GLY A 1 266 ? 52.346 47.184 12.230 1.00 17.55 281 GLY A CA 1
ATOM 2050 C C . GLY A 1 266 ? 51.243 46.788 13.194 1.00 18.53 281 GLY A C 1
ATOM 2051 O O . GLY A 1 266 ? 50.644 45.715 13.061 1.00 19.33 281 GLY A O 1
ATOM 2052 N N . GLN A 1 267 ? 50.958 47.649 14.163 1.00 18.23 282 GLN A N 1
ATOM 2053 C CA . GLN A 1 267 ? 49.948 47.352 15.159 1.00 17.13 282 GLN A CA 1
ATOM 2054 C C . GLN A 1 267 ? 48.676 48.149 14.963 1.00 18.11 282 GLN A C 1
ATOM 2055 O O . GLN A 1 267 ? 48.694 49.254 14.392 1.00 13.95 282 GLN A O 1
ATOM 2061 N N . SER A 1 268 ? 47.571 47.537 15.396 1.00 17.55 283 SER A N 1
ATOM 2062 C CA . SER A 1 268 ? 46.261 48.173 15.414 1.00 18.56 283 SER A CA 1
ATOM 2063 C C . SER A 1 268 ? 46.138 48.420 16.908 1.00 21.53 283 SER A C 1
ATOM 2064 O O . SER A 1 268 ? 46.412 47.517 17.731 1.00 21.18 283 SER A O 1
ATOM 2067 N N . ILE A 1 269 ? 45.768 49.641 17.275 1.00 18.34 284 ILE A N 1
ATOM 2068 C CA . ILE A 1 269 ? 45.625 49.993 18.673 1.00 20.16 284 ILE A CA 1
ATOM 2069 C C . ILE A 1 269 ? 44.161 50.344 18.870 1.00 21.37 284 ILE A C 1
ATOM 2070 O O . ILE A 1 269 ? 43.636 51.196 18.140 1.00 17.66 284 ILE A O 1
ATOM 2075 N N . MET A 1 270 ? 43.514 49.685 19.832 1.00 21.30 285 MET A N 1
ATOM 2076 C CA . MET A 1 270 ? 42.095 49.921 20.123 1.00 24.33 285 MET A CA 1
ATOM 2077 C C . MET A 1 270 ? 41.937 50.900 21.267 1.00 24.77 285 MET A C 1
ATOM 2078 O O . MET A 1 270 ? 42.445 50.679 22.373 1.00 24.71 285 MET A O 1
ATOM 2083 N N . PHE A 1 271 ? 41.250 52.002 20.994 1.00 21.37 286 PHE A N 1
ATOM 2084 C CA . PHE A 1 271 ? 41.018 53.029 21.999 1.00 18.74 286 PHE A CA 1
ATOM 2085 C C . PHE A 1 271 ? 39.557 52.810 22.405 1.00 20.53 286 PHE A C 1
ATOM 2086 O O . PHE A 1 271 ? 38.643 53.088 21.630 1.00 16.78 286 PHE A O 1
ATOM 2094 N N . GLY A 1 272 ? 39.341 52.309 23.620 1.00 21.33 287 GLY A N 1
ATOM 2095 C CA . GLY A 1 272 ? 37.979 52.026 24.035 1.00 20.94 287 GLY A CA 1
ATOM 2096 C C . GLY A 1 272 ? 37.522 52.660 25.327 1.00 18.68 287 GLY A C 1
ATOM 2097 O O . GLY A 1 272 ? 38.127 53.570 25.853 1.00 17.90 287 GLY A O 1
ATOM 2098 N N . LEU A 1 273 ? 36.418 52.133 25.827 1.00 17.64 288 LEU A N 1
ATOM 2099 C CA . LEU A 1 273 ? 35.809 52.624 27.038 1.00 21.70 288 LEU A CA 1
ATOM 2100 C C . LEU A 1 273 ? 36.764 52.430 28.213 1.00 24.22 288 LEU A C 1
ATOM 2101 O O . LEU A 1 273 ? 36.908 53.312 29.045 1.00 23.68 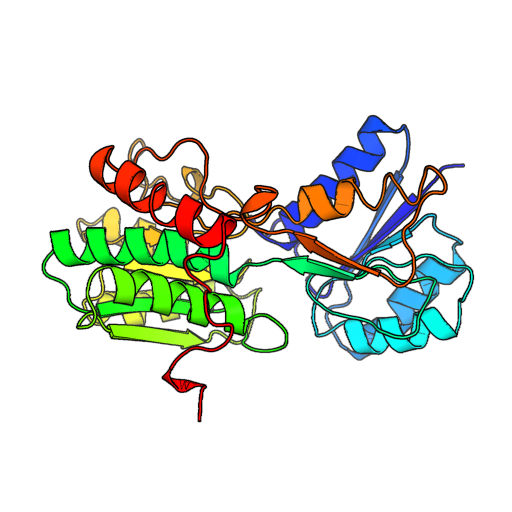288 LEU A O 1
ATOM 2106 N N . GLU A 1 274 ? 37.454 51.299 28.280 1.00 26.78 289 GLU A N 1
ATOM 2107 C CA . GLU A 1 274 ? 38.320 51.143 29.439 1.00 32.68 289 GLU A CA 1
ATOM 2108 C C . GLU A 1 274 ? 39.505 52.098 29.468 1.00 34.24 289 GLU A C 1
ATOM 2109 O O . GLU A 1 274 ? 40.038 52.379 30.537 1.00 34.43 289 GLU A O 1
ATOM 2115 N N . ASP A 1 275 ? 39.897 52.615 28.308 1.00 32.91 290 ASP A N 1
ATOM 2116 C CA . ASP A 1 275 ? 41.004 53.567 28.229 1.00 33.40 290 ASP A CA 1
ATOM 2117 C C . ASP A 1 275 ? 40.433 54.985 28.308 1.00 30.59 290 ASP A C 1
ATOM 2118 O O . ASP A 1 275 ? 41.172 55.968 28.235 1.00 30.92 290 ASP A O 1
ATOM 2123 N N . LYS A 1 276 ? 39.114 55.082 28.451 1.00 26.38 291 LYS A N 1
ATOM 2124 C CA . LYS A 1 276 ? 38.433 56.374 28.511 1.00 23.63 291 LYS A CA 1
ATOM 2125 C C . LYS A 1 276 ? 38.586 57.154 27.206 1.00 20.19 291 LYS A C 1
ATOM 2126 O O . LYS A 1 276 ? 38.491 58.386 27.183 1.00 18.03 291 LYS A O 1
ATOM 2132 N N . ALA A 1 277 ? 38.791 56.427 26.117 1.00 15.98 292 ALA A N 1
ATOM 2133 C CA . ALA A 1 277 ? 38.946 57.048 24.793 1.00 14.11 292 ALA A CA 1
ATOM 2134 C C . ALA A 1 277 ? 37.604 57.311 24.122 1.00 15.30 292 ALA A C 1
ATOM 2135 O O . ALA A 1 277 ? 37.532 58.038 23.123 1.00 11.74 292 ALA A O 1
ATOM 2137 N N . VAL A 1 278 ? 36.551 56.689 24.642 1.00 11.98 293 VAL A N 1
ATOM 2138 C CA . VAL A 1 278 ? 35.195 56.930 24.147 1.00 10.34 293 VAL A CA 1
ATOM 2139 C C . VAL A 1 278 ? 34.324 56.912 25.395 1.00 12.33 293 VAL A C 1
ATOM 2140 O O . VAL A 1 278 ? 34.749 56.406 26.441 1.00 12.14 293 VAL A O 1
ATOM 2144 N N . GLY A 1 279 ? 33.112 57.435 25.271 1.00 12.38 294 GLY A N 1
ATOM 2145 C CA . GLY A 1 279 ? 32.207 57.469 26.411 1.00 13.51 294 GLY A CA 1
ATOM 2146 C C . GLY A 1 279 ? 31.499 58.807 26.454 1.00 13.78 294 GLY A C 1
ATOM 2147 O O . GLY A 1 279 ? 31.324 59.432 25.420 1.00 11.46 294 GLY A O 1
ATOM 2148 N N . ILE A 1 280 ? 31.067 59.234 27.633 1.00 11.79 295 ILE A N 1
ATOM 2149 C CA . ILE A 1 280 ? 30.385 60.510 27.747 1.00 9.63 295 ILE A CA 1
ATOM 2150 C C . ILE A 1 280 ? 31.278 61.496 28.506 1.00 13.04 295 ILE A C 1
ATOM 2151 O O . ILE A 1 280 ? 32.295 61.103 29.108 1.00 11.61 295 ILE A O 1
ATOM 2156 N N . PRO A 1 281 ? 30.957 62.787 28.430 1.00 11.91 296 PRO A N 1
ATOM 2157 C CA . PRO A 1 281 ? 31.774 63.783 29.147 1.00 13.85 296 PRO A CA 1
ATOM 2158 C C . PRO A 1 281 ? 31.765 63.524 30.666 1.00 14.36 296 PRO A C 1
ATOM 2159 O O . PRO A 1 281 ? 30.863 62.873 31.191 1.00 13.81 296 PRO A O 1
ATOM 2163 N N . GLU A 1 282 ? 32.739 64.080 31.384 1.00 19.37 297 GLU A N 1
ATOM 2164 C CA . GLU A 1 282 ? 32.750 63.856 32.828 1.00 20.98 297 GLU A CA 1
ATOM 2165 C C . GLU A 1 282 ? 31.576 64.569 33.493 1.00 18.88 297 GLU A C 1
ATOM 2166 O O . GLU A 1 282 ? 30.986 64.048 34.447 1.00 22.09 297 GLU A O 1
ATOM 2172 N N . GLU A 1 283 ? 31.234 65.751 32.979 1.00 17.35 298 GLU A N 1
ATOM 2173 C CA . GLU A 1 283 ? 30.116 66.535 33.490 1.00 15.63 298 GLU A CA 1
ATOM 2174 C C . GLU A 1 283 ? 28.991 66.595 32.463 1.00 16.48 298 GLU A C 1
ATOM 2175 O O . GLU A 1 283 ? 29.243 66.871 31.296 1.00 15.90 298 GLU A O 1
ATOM 2181 N N . ASN A 1 284 ? 27.751 66.361 32.904 1.00 15.36 299 ASN A N 1
ATOM 2182 C CA . ASN A 1 284 ? 26.584 66.393 32.010 1.00 15.87 299 ASN A CA 1
ATOM 2183 C C . ASN A 1 284 ? 25.392 67.088 32.662 1.00 12.60 299 ASN A C 1
ATOM 2184 O O . ASN A 1 284 ? 24.563 66.427 33.287 1.00 13.07 299 ASN A O 1
ATOM 2189 N N . PRO A 1 285 ? 25.274 68.420 32.484 1.00 15.14 300 PRO A N 1
ATOM 2190 C CA . PRO A 1 285 ? 24.183 69.202 33.064 1.00 13.93 300 PRO A CA 1
ATOM 2191 C C . PRO A 1 285 ? 22.801 68.677 32.741 1.00 15.73 300 PRO A C 1
ATOM 2192 O O . PRO A 1 285 ? 21.892 68.798 33.559 1.00 17.23 300 PRO A O 1
ATOM 2196 N N . ASN A 1 286 ? 22.626 68.084 31.557 1.00 14.58 301 ASN A N 1
ATOM 2197 C CA . ASN A 1 286 ? 21.303 67.586 31.191 1.00 14.21 301 ASN A CA 1
ATOM 2198 C C . ASN A 1 286 ? 20.988 66.138 31.594 1.00 14.04 301 ASN A C 1
ATOM 2199 O O . ASN A 1 286 ? 19.917 65.618 31.254 1.00 14.96 301 ASN A O 1
ATOM 2204 N N . LEU A 1 287 ? 21.916 65.479 32.278 1.00 14.14 302 LEU A N 1
ATOM 2205 C CA . LEU A 1 287 ? 21.701 64.099 32.724 1.00 16.23 302 LEU A CA 1
ATOM 2206 C C . LEU A 1 287 ? 21.581 64.092 34.243 1.00 16.94 302 LEU A C 1
ATOM 2207 O O . LEU A 1 287 ? 22.434 64.621 34.926 1.00 18.89 302 LEU A O 1
ATOM 2212 N N . SER A 1 288 ? 20.509 63.503 34.758 1.00 21.66 303 SER A N 1
ATOM 2213 C CA . SER A 1 288 ? 20.303 63.438 36.201 1.00 22.43 303 SER A CA 1
ATOM 2214 C C . SER A 1 288 ? 21.244 62.442 36.858 1.00 25.40 303 SER A C 1
ATOM 2215 O O . SER A 1 288 ? 21.861 61.606 36.184 1.00 22.19 303 SER A O 1
ATOM 2218 N N . SER A 1 289 ? 21.335 62.525 38.190 1.00 25.10 304 SER A N 1
ATOM 2219 C CA . SER A 1 289 ? 22.186 61.609 38.957 1.00 28.30 304 SER A CA 1
ATOM 2220 C C . SER A 1 289 ? 21.729 60.171 38.729 1.00 25.28 304 SER A C 1
ATOM 2221 O O . SER A 1 289 ? 22.543 59.261 38.618 1.00 26.27 304 SER A O 1
ATOM 2224 N N . ALA A 1 290 ? 20.418 59.967 38.676 1.00 25.64 305 ALA A N 1
ATOM 2225 C CA . ALA A 1 290 ? 19.881 58.616 38.479 1.00 26.76 305 ALA A CA 1
ATOM 2226 C C . ALA A 1 290 ? 20.326 58.060 37.141 1.00 26.02 305 ALA A C 1
ATOM 2227 O O . ALA A 1 290 ? 20.782 56.912 37.043 1.00 26.33 305 ALA A O 1
ATOM 2229 N N . VAL A 1 291 ? 20.174 58.868 36.097 1.00 24.29 306 VAL A N 1
ATOM 2230 C CA . VAL A 1 291 ? 20.575 58.426 34.772 1.00 21.10 306 VAL A CA 1
ATOM 2231 C C . VAL A 1 291 ? 22.071 58.156 34.745 1.00 19.54 306 VAL A C 1
ATOM 2232 O O . VAL A 1 291 ? 22.505 57.138 34.226 1.00 19.17 306 VAL A O 1
ATOM 2236 N N . MET A 1 292 ? 22.869 59.051 35.314 1.00 18.83 307 MET A N 1
ATOM 2237 C CA . MET A 1 292 ? 24.323 58.850 35.347 1.00 19.95 307 MET A CA 1
ATOM 2238 C C . MET A 1 292 ? 24.724 57.555 36.075 1.00 21.04 307 MET A C 1
ATOM 2239 O O . MET A 1 292 ? 25.662 56.868 35.668 1.00 21.98 307 MET A O 1
ATOM 2244 N N . GLU A 1 293 ? 24.034 57.216 37.152 1.00 22.92 308 GLU A N 1
ATOM 2245 C CA . GLU A 1 293 ? 24.403 55.992 37.856 1.00 25.45 308 GLU A CA 1
ATOM 2246 C C . GLU A 1 293 ? 24.101 54.766 36.982 1.00 23.88 308 GLU A C 1
ATOM 2247 O O . GLU A 1 293 ? 24.884 53.806 36.952 1.00 22.84 308 GLU A O 1
ATOM 2253 N N . LYS A 1 294 ? 22.988 54.815 36.257 1.00 23.74 309 LYS A N 1
ATOM 2254 C CA . LYS A 1 294 ? 22.620 53.720 35.354 1.00 23.20 309 LYS A CA 1
ATOM 2255 C C . LYS A 1 294 ? 23.700 53.604 34.284 1.00 21.71 309 LYS A C 1
ATOM 2256 O O . LYS A 1 294 ? 24.200 52.518 34.010 1.00 19.18 309 LYS A O 1
ATOM 2262 N N . ILE A 1 295 ? 24.074 54.734 33.687 1.00 18.23 310 ILE A N 1
ATOM 2263 C CA . ILE A 1 295 ? 25.104 54.721 32.659 1.00 19.15 310 ILE A CA 1
ATOM 2264 C C . ILE A 1 295 ? 26.436 54.190 33.181 1.00 19.61 310 ILE A C 1
ATOM 2265 O O . ILE A 1 295 ? 27.094 53.365 32.533 1.00 15.88 310 ILE A O 1
ATOM 2270 N N . ARG A 1 296 ? 26.848 54.649 34.362 1.00 19.31 311 ARG A N 1
ATOM 2271 C CA . ARG A 1 296 ? 28.102 54.175 34.912 1.00 20.89 311 ARG A CA 1
ATOM 2272 C C . ARG A 1 296 ? 28.073 52.665 35.182 1.00 19.86 311 ARG A C 1
ATOM 2273 O O . ARG A 1 296 ? 29.092 51.978 35.024 1.00 21.39 311 ARG A O 1
ATOM 2281 N N A SER A 1 297 ? 26.905 52.156 35.565 0.47 21.45 312 SER A N 1
ATOM 2282 N N B SER A 1 297 ? 26.907 52.158 35.569 0.53 21.45 312 SER A N 1
ATOM 2283 C CA A SER A 1 297 ? 26.746 50.728 35.840 0.47 21.59 312 SER A CA 1
ATOM 2284 C CA B SER A 1 297 ? 26.742 50.732 35.842 0.53 21.61 312 SER A CA 1
ATOM 2285 C C A SER A 1 297 ? 26.980 49.904 34.575 0.47 20.50 312 SER A C 1
ATOM 2286 C C B SER A 1 297 ? 26.975 49.906 34.580 0.53 20.49 312 SER A C 1
ATOM 2287 O O A SER A 1 297 ? 27.697 48.891 34.594 0.47 17.32 312 SER A O 1
ATOM 2288 O O B SER A 1 297 ? 27.693 48.896 34.604 0.53 17.38 312 SER A O 1
ATOM 2293 N N . PHE A 1 298 ? 26.378 50.340 33.474 1.00 17.85 313 PHE A N 1
ATOM 2294 C CA . PHE A 1 298 ? 26.537 49.618 32.217 1.00 16.91 313 PHE A CA 1
ATOM 2295 C C . PHE A 1 298 ? 27.975 49.737 31.767 1.00 15.23 313 PHE A C 1
ATOM 2296 O O . PHE A 1 298 ? 28.552 48.788 31.252 1.00 15.48 313 PHE A O 1
ATOM 2304 N N . GLU A 1 299 ? 28.560 50.913 31.970 1.00 13.50 314 GLU A N 1
ATOM 2305 C CA . GLU A 1 299 ? 29.928 51.145 31.561 1.00 16.29 314 GLU A CA 1
ATOM 2306 C C . GLU A 1 299 ? 30.883 50.136 32.216 1.00 16.85 314 GLU A C 1
ATOM 2307 O O . GLU A 1 299 ? 31.790 49.601 31.574 1.00 18.26 314 GLU A O 1
ATOM 2313 N N . GLU A 1 300 ? 30.654 49.853 33.492 1.00 18.90 315 GLU A N 1
ATOM 2314 C CA . GLU A 1 300 ? 31.524 48.922 34.190 1.00 20.63 315 GLU A CA 1
ATOM 2315 C C . GLU A 1 300 ? 31.356 47.482 33.682 1.00 21.15 315 GLU A C 1
ATOM 2316 O O . GLU A 1 300 ? 32.331 46.714 33.621 1.00 22.49 315 GLU A O 1
ATOM 2322 N N . LYS A 1 301 ? 30.126 47.125 33.335 1.00 17.35 316 LYS A N 1
ATOM 2323 C CA . LYS A 1 301 ? 29.861 45.788 32.813 1.00 19.46 316 LYS A CA 1
ATOM 2324 C C . LYS A 1 301 ? 30.481 45.658 31.440 1.00 18.71 316 LYS A C 1
ATOM 2325 O O . LYS A 1 301 ? 30.948 44.592 31.073 1.00 18.00 316 LYS A O 1
ATOM 2331 N N . ILE A 1 302 ? 30.485 46.728 30.653 1.00 14.17 317 ILE A N 1
ATOM 2332 C CA . ILE A 1 302 ? 31.140 46.604 29.348 1.00 15.07 317 ILE A CA 1
ATOM 2333 C C . ILE A 1 302 ? 32.668 46.478 29.489 1.00 17.80 317 ILE A C 1
ATOM 2334 O O . ILE A 1 302 ? 33.293 45.625 28.863 1.00 18.31 317 ILE A O 1
ATOM 2339 N N . VAL A 1 303 ? 33.270 47.294 30.341 1.00 19.35 318 VAL A N 1
ATOM 2340 C CA . VAL A 1 303 ? 34.719 47.261 30.494 1.00 21.02 318 VAL A CA 1
ATOM 2341 C C . VAL A 1 303 ? 35.234 45.897 30.955 1.00 22.98 318 VAL A C 1
ATOM 2342 O O . VAL A 1 303 ? 36.257 45.404 30.452 1.00 24.72 318 VAL A O 1
ATOM 2346 N N . SER A 1 304 ? 34.512 45.284 31.883 1.00 23.14 319 SER A N 1
ATOM 2347 C CA . SER A 1 304 ? 34.895 43.976 32.412 1.00 25.48 319 SER A CA 1
ATOM 2348 C C . SER A 1 304 ? 34.525 42.820 31.482 1.00 26.13 319 SER A C 1
ATOM 2349 O O . SER A 1 304 ? 34.910 41.675 31.720 1.00 26.15 319 SER A O 1
ATOM 2352 N N . LYS A 1 305 ? 33.760 43.125 30.442 1.00 25.15 320 LYS A N 1
ATOM 2353 C CA . LYS A 1 305 ? 33.302 42.147 29.456 1.00 25.70 320 LYS A CA 1
ATOM 2354 C C . LYS A 1 305 ? 32.113 41.298 29.899 1.00 25.59 320 LYS A C 1
ATOM 2355 O O . LYS A 1 305 ? 31.808 40.265 29.284 1.00 23.93 320 LYS A O 1
ATOM 2361 N N . GLU A 1 306 ? 31.435 41.739 30.958 1.00 24.04 321 GLU A N 1
ATOM 2362 C CA . GLU A 1 306 ? 30.241 41.051 31.424 1.00 24.60 321 GLU A CA 1
ATOM 2363 C C . GLU A 1 306 ? 29.177 41.266 30.351 1.00 23.26 321 GLU A C 1
ATOM 2364 O O . GLU A 1 306 ? 28.239 40.482 30.218 1.00 22.77 321 GLU A O 1
ATOM 2370 N N . ILE A 1 307 ? 29.326 42.364 29.612 1.00 19.29 322 ILE A N 1
ATOM 2371 C CA . ILE A 1 307 ? 28.431 42.711 28.512 1.00 18.37 322 ILE A CA 1
ATOM 2372 C C . ILE A 1 307 ? 29.324 42.939 27.313 1.00 15.08 322 ILE A C 1
ATOM 2373 O O . ILE A 1 307 ? 30.314 43.657 27.434 1.00 14.84 322 ILE A O 1
ATOM 2378 N N . VAL A 1 308 ? 29.023 42.300 26.177 1.00 14.54 323 VAL A N 1
ATOM 2379 C CA . VAL A 1 308 ? 29.811 42.573 24.980 1.00 14.44 323 VAL A CA 1
ATOM 2380 C C . VAL A 1 308 ? 28.832 43.240 24.004 1.00 13.05 323 VAL A C 1
ATOM 2381 O O . VAL A 1 308 ? 27.708 42.773 23.749 1.00 14.39 323 VAL A O 1
ATOM 2385 N N . VAL A 1 309 ? 29.242 44.411 23.539 1.00 10.19 324 VAL A N 1
ATOM 2386 C CA . VAL A 1 309 ? 28.422 45.207 22.645 1.00 10.53 324 VAL A CA 1
ATOM 2387 C C . VAL A 1 309 ? 28.606 44.749 21.203 1.00 9.88 324 VAL A C 1
ATOM 2388 O O . VAL A 1 309 ? 29.738 44.585 20.730 1.00 9.72 324 VAL A O 1
ATOM 2392 N N . PRO A 1 310 ? 27.497 44.552 20.472 1.00 9.38 325 PRO A N 1
ATOM 2393 C CA . PRO A 1 310 ? 27.678 44.105 19.090 1.00 10.10 325 PRO A CA 1
ATOM 2394 C C . PRO A 1 310 ? 28.338 45.112 18.204 1.00 10.75 325 PRO A C 1
ATOM 2395 O O . PRO A 1 310 ? 28.359 46.291 18.516 1.00 10.14 325 PRO A O 1
ATOM 2399 N N . VAL A 1 311 ? 28.846 44.640 17.071 1.00 9.76 326 VAL A N 1
ATOM 2400 C CA . VAL A 1 311 ? 29.503 45.528 16.116 1.00 9.72 326 VAL A CA 1
ATOM 2401 C C . VAL A 1 311 ? 28.574 45.844 14.938 1.00 10.55 326 VAL A C 1
ATOM 2402 O O . VAL A 1 311 ? 28.876 46.714 14.098 1.00 12.30 326 VAL A O 1
ATOM 2406 N N . ARG A 1 312 ? 27.446 45.135 14.852 1.00 10.03 327 ARG A N 1
ATOM 2407 C CA . ARG A 1 312 ? 26.467 45.393 13.801 1.00 11.02 327 ARG A CA 1
ATOM 2408 C C . ARG A 1 312 ? 25.052 45.378 14.403 1.00 11.07 327 ARG A C 1
ATOM 2409 O O . ARG A 1 312 ? 24.739 44.550 15.273 1.00 10.84 327 ARG A O 1
ATOM 2417 N N . SER A 1 313 ? 24.205 46.320 13.981 1.00 10.71 328 SER A N 1
ATOM 2418 C CA . SER A 1 313 ? 22.840 46.356 14.527 1.00 11.21 328 SER A CA 1
ATOM 2419 C C . SER A 1 313 ? 21.985 45.189 14.042 1.00 11.81 328 SER A C 1
ATOM 2420 O O . SER A 1 313 ? 22.331 44.508 13.077 1.00 12.81 328 SER A O 1
ATOM 2423 N N . ALA A 1 314 ? 20.852 44.978 14.699 1.00 12.47 329 ALA A N 1
ATOM 2424 C CA . ALA A 1 314 ? 19.937 43.893 14.333 1.00 13.91 329 ALA A CA 1
ATOM 2425 C C . ALA A 1 314 ? 19.518 43.920 12.860 1.00 17.28 329 ALA A C 1
ATOM 2426 O O . ALA A 1 314 ? 19.453 42.880 12.194 1.00 18.63 329 ALA A O 1
ATOM 2428 N N . ARG A 1 315 ? 19.230 45.102 12.331 1.00 16.62 330 ARG A N 1
ATOM 2429 C CA . ARG A 1 315 ? 18.792 45.151 10.948 1.00 19.60 330 ARG A CA 1
ATOM 2430 C C . ARG A 1 315 ? 19.888 44.890 9.935 1.00 23.77 330 ARG A C 1
ATOM 2431 O O . ARG A 1 315 ? 19.608 44.710 8.750 1.00 22.73 33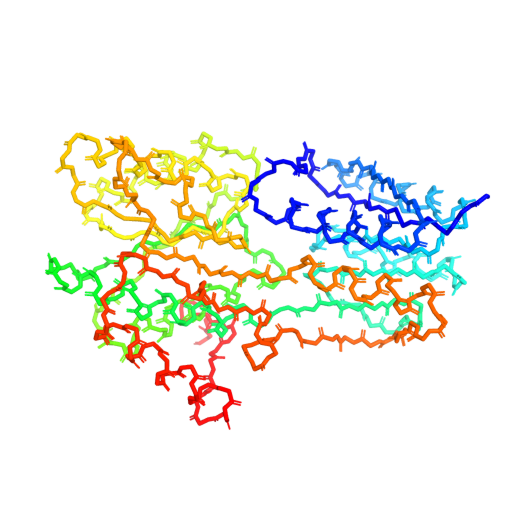0 ARG A O 1
ATOM 2439 N N . MET A 1 316 ? 21.136 44.876 10.401 1.00 22.74 331 MET A N 1
ATOM 2440 C CA . MET A 1 316 ? 22.294 44.645 9.536 1.00 25.08 331 MET A CA 1
ATOM 2441 C C . MET A 1 316 ? 22.904 43.254 9.757 1.00 28.89 331 MET A C 1
ATOM 2442 O O . MET A 1 316 ? 23.949 42.915 9.179 1.00 31.02 331 MET A O 1
ATOM 2447 N N . MET A 1 317 ? 22.278 42.459 10.613 1.00 28.84 332 MET A N 1
ATOM 2448 C CA . MET A 1 317 ? 22.785 41.119 10.895 1.00 30.04 332 MET A CA 1
ATOM 2449 C C . MET A 1 317 ? 21.927 40.106 10.165 1.00 32.00 332 MET A C 1
ATOM 2450 O O . MET A 1 317 ? 20.760 40.370 9.886 1.00 29.61 332 MET A O 1
ATOM 2455 N N . ASN A 1 318 ? 22.492 38.946 9.853 1.00 34.18 333 ASN A N 1
ATOM 2456 C CA . ASN A 1 318 ? 21.699 37.932 9.181 1.00 38.28 333 ASN A CA 1
ATOM 2457 C C . ASN A 1 318 ? 20.690 37.390 10.179 1.00 40.70 333 ASN A C 1
ATOM 2458 O O . ASN A 1 318 ? 19.658 36.854 9.723 1.00 43.84 333 ASN A O 1
#

Radius of gyration: 19.57 Å; Cα contacts (8 Å, |Δi|>4): 761; chains: 1; bounding box: 58×44×46 Å

B-factor: mean 19.11, std 9.7, range [4.17, 60.12]

Organism: Treponema pallidum (strain Nichols) (NCBI:txid243276)

Sequence (316 aa):
GDFVVGMVTDSGDIDDKSFNQQVWEGISRFAQENNAKCKYVTASTDAEYVPSLSAFADENMGLVVACGSSFLVEAVIETSARFPKQKKFLVVIDAVVQDRDDNVVSAVFGQNEGSFLVGVAAALKAKEAGKSAVGFIVGMELLGMMMPLFEAGFEAGVKAVDPDIQVVVEVANTFSSDPQKGQALAAKLYDSGVNVIFQVAGGTGNGVIKEARDRRLNNGQDVWVIGVDRDQYMDGVYDGSKSVVVLTSMVKRADVAAERIISKMMAYDGSFPGGQSIMFGLEDKAVGIPEENPNLSSAVMEKIRSSFEEKIVSKEIVVPVRSARMMN

Secondary structure (DSSP, 8-state):
---EEEEEESSS-TTSSSHHHHHHHHHHHHHHHTT-EEEEEE--SGGGHHHHHHHHHHTT-SEEEEESTTTHHHHHHHHHH-TTS-EEEESS---S-TTEEEEEE-HHHHHHHHHHHHHHHHHHTT--EEEEEES--STTTHHHHHHHHHHHHHH-TT-EEEEEE-S-SS-HHHHHHHHHHHHHTT--EEEEE-GGGHHHHHHHHHHHHHTT---EEEEEES--GGGGB-SSS-BSEEEEEEE-HHHHHHHHHHHHHHT---TT-EEEE-GGGTSEE--S--TTS-HHHHHHHHHHHHHHHHTSS---SS-GGG--